Protein AF-A0A920KDI0-F1 (afdb_monomer)

Solvent-accessible surface area (backbone atoms only — not comparable to full-atom values): 14280 Å² total; per-residue (Å²): 138,91,76,88,72,59,89,68,68,68,68,85,68,88,86,66,86,66,86,66,41,79,62,18,67,36,63,34,88,75,40,84,41,31,37,40,36,19,13,56,48,32,37,40,37,38,17,78,54,70,68,76,52,74,50,78,45,80,82,58,87,93,54,66,85,61,28,22,26,52,28,46,44,56,33,94,82,40,79,35,30,33,37,40,23,31,38,38,54,94,78,75,39,36,44,45,37,34,31,38,15,76,59,63,66,76,51,71,44,78,37,35,67,70,54,50,72,72,31,30,34,31,24,66,40,72,45,95,83,45,84,30,32,34,38,36,17,14,54,67,24,44,30,36,16,60,62,60,31,67,49,61,44,74,61,70,87,80,60,65,84,34,32,20,58,36,61,46,76,43,75,91,67,37,26,44,36,35,37,36,73,91,68,58,65,49,72,46,77,50,52,64,58,55,75,73,52,57,100,74,70,80,56,98,68,83,86,69,82,75,79,87,77,80,78,86,74,85,63,82,69,45,45,97,71,75,86,45,80,94,68,92,89,84,87,86,77,82,75,97,119

Mean predicted aligned error: 9.28 Å

Foldseek 3Di:
DDDDDDPCNVPPPPPDDDFFDFQEKDDDPVAPQWIWTWTQQGKIWTTNHVPPDIDIDQDAPPDDGRWGFQYKDQDLPANQKIKTWTFDVVVVQQATFIWIGNGSPPYIDGLCAPPDRNWRWRDKDAQNPQRQWIWTFTQQAIWIGLGNSNDIDGDPPVDGGFGFNDWDAPNVQRWIWTQTDPPGIDIDTRPVQSNPDDPPPVDPDDDGDDPDDDDDDDDVPADPDDHHDDDDDDDDDDDPD

pLDDT: mean 88.35, std 14.28, range [41.0, 98.75]

Secondary structure (DSSP, 8-state):
------GGGGTTS---PPS--EEEEEE-TTSTT-EEEEETTS-EEEESSTTSS-EEE---TTPPTT-EEEEEEE-SS-TT-EEEEEE-GGGT----EEEEESSTTSS-EE--TTS-TT--EEEEEE-SS-TT-EEEEETTEEEEESSSSSS-EE--SS--S--EEEEEEETTTTEEEEEESSS-EEEE--GGGGGG--TT--SS--PPPPP-PPP----SSSSSSS---SSS---------

Structure (mmCIF, N/CA/C/O backbone):
data_AF-A0A920KDI0-F1
#
_entry.id   AF-A0A920KDI0-F1
#
loop_
_atom_site.group_PDB
_atom_site.id
_atom_site.type_symbol
_atom_site.label_atom_id
_atom_site.label_alt_id
_atom_site.label_comp_id
_atom_site.label_asym_id
_atom_site.label_entity_id
_atom_site.label_seq_id
_atom_site.pdbx_PDB_ins_code
_atom_site.Cartn_x
_atom_site.Cartn_y
_atom_site.Cartn_z
_atom_site.occupancy
_atom_site.B_iso_or_equiv
_atom_site.auth_seq_id
_atom_site.auth_comp_id
_atom_site.auth_asym_id
_atom_site.auth_atom_id
_atom_site.pdbx_PDB_model_num
ATOM 1 N N . MET A 1 1 ? 48.978 -17.303 -11.656 1.00 41.00 1 MET A N 1
ATOM 2 C CA . MET A 1 1 ? 49.007 -15.920 -11.128 1.00 41.00 1 MET A CA 1
ATOM 3 C C . MET A 1 1 ? 49.029 -14.961 -12.309 1.00 41.00 1 MET A C 1
ATOM 5 O O . MET A 1 1 ? 49.792 -15.222 -13.227 1.00 41.00 1 MET A O 1
ATOM 9 N N . GLY A 1 2 ? 48.170 -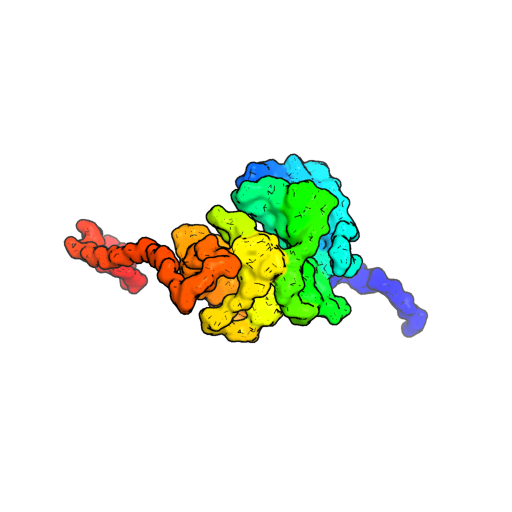13.933 -12.331 1.00 69.56 2 GLY A N 1
ATOM 10 C CA . GLY A 1 2 ? 48.190 -12.894 -13.378 1.00 69.56 2 GLY A CA 1
ATOM 11 C C . GLY A 1 2 ? 47.043 -12.886 -14.402 1.00 69.56 2 GLY A C 1
ATOM 12 O O . GLY A 1 2 ? 47.186 -12.256 -15.441 1.00 69.56 2 GLY A O 1
ATOM 13 N N . ARG A 1 3 ? 45.906 -13.548 -14.149 1.00 59.59 3 ARG A N 1
ATOM 14 C CA . ARG A 1 3 ? 44.682 -13.330 -14.946 1.00 59.59 3 ARG A CA 1
ATOM 15 C C . ARG A 1 3 ? 43.678 -12.529 -14.125 1.00 59.59 3 ARG A C 1
ATOM 17 O O . ARG A 1 3 ? 43.268 -12.997 -13.065 1.00 59.59 3 ARG A O 1
ATOM 24 N N . ILE A 1 4 ? 43.294 -11.354 -14.623 1.00 67.25 4 ILE A N 1
ATOM 25 C CA . ILE A 1 4 ? 42.088 -10.655 -14.171 1.00 67.25 4 ILE A CA 1
ATOM 26 C C . ILE A 1 4 ? 40.921 -11.437 -14.763 1.00 67.25 4 ILE A C 1
ATOM 28 O O . ILE A 1 4 ? 40.793 -11.554 -15.980 1.00 67.25 4 ILE A O 1
ATOM 32 N N . GLN A 1 5 ? 40.147 -12.066 -13.892 1.00 63.59 5 GLN A N 1
ATOM 33 C CA . GLN A 1 5 ? 38.964 -12.814 -14.284 1.00 63.59 5 GLN A CA 1
ATOM 34 C C . GLN A 1 5 ? 37.849 -11.819 -14.634 1.00 63.59 5 GLN A C 1
ATOM 36 O O . GLN A 1 5 ? 37.690 -10.821 -13.930 1.00 63.59 5 GLN A O 1
ATOM 41 N N . SER A 1 6 ? 37.105 -12.053 -15.720 1.00 65.56 6 SER A N 1
ATOM 42 C CA . SER A 1 6 ? 35.919 -11.242 -16.029 1.00 65.56 6 SER A CA 1
ATOM 43 C C . SER A 1 6 ? 34.861 -11.431 -14.938 1.00 65.56 6 SER A C 1
ATOM 45 O O . SER A 1 6 ? 34.887 -12.432 -14.218 1.00 65.56 6 SER A O 1
ATOM 47 N N . ALA A 1 7 ? 33.914 -10.495 -14.811 1.00 61.19 7 ALA A N 1
ATOM 48 C CA . ALA A 1 7 ? 32.803 -10.627 -13.860 1.00 61.19 7 ALA A CA 1
ATOM 49 C C . ALA A 1 7 ? 32.044 -11.964 -14.031 1.00 61.19 7 ALA A C 1
ATOM 51 O O . ALA A 1 7 ? 31.564 -12.544 -13.061 1.00 61.19 7 ALA A O 1
ATOM 52 N N . ASP A 1 8 ? 32.042 -12.509 -15.249 1.00 58.19 8 ASP A N 1
ATOM 53 C CA . ASP A 1 8 ? 31.400 -13.778 -15.599 1.00 58.19 8 ASP A CA 1
ATOM 54 C C . ASP A 1 8 ? 32.183 -15.026 -15.163 1.00 58.19 8 ASP A C 1
ATOM 56 O O . ASP A 1 8 ? 31.667 -16.140 -15.225 1.00 58.19 8 ASP A O 1
ATOM 60 N N . ALA A 1 9 ? 33.431 -14.895 -14.710 1.00 61.53 9 ALA A N 1
ATOM 61 C CA . ALA A 1 9 ? 34.263 -16.043 -14.340 1.00 61.53 9 ALA A CA 1
ATOM 62 C C . ALA A 1 9 ? 33.759 -16.801 -13.096 1.00 61.53 9 ALA A C 1
ATOM 64 O O . ALA A 1 9 ? 34.203 -17.917 -12.826 1.00 61.53 9 ALA A O 1
ATOM 65 N N . VAL A 1 10 ? 32.807 -16.223 -12.357 1.00 57.09 10 VAL A N 1
ATOM 66 C CA . VAL A 1 10 ? 32.087 -16.877 -11.251 1.00 57.09 10 VAL A CA 1
ATOM 67 C C . VAL A 1 10 ? 31.063 -17.914 -11.770 1.00 57.09 10 VAL A C 1
ATOM 69 O O . VAL A 1 10 ? 30.515 -18.704 -11.000 1.00 57.09 10 VAL A O 1
ATOM 72 N N . MET A 1 11 ? 30.829 -18.007 -13.084 1.00 57.78 11 MET A N 1
ATOM 73 C CA . MET A 1 11 ? 29.805 -18.875 -13.678 1.00 57.78 11 MET A CA 1
ATOM 74 C C . MET A 1 11 ? 30.221 -20.346 -13.841 1.00 57.78 11 MET A C 1
ATOM 76 O O . MET A 1 11 ? 30.301 -20.864 -14.954 1.00 57.78 11 MET A O 1
ATOM 80 N N . LYS A 1 12 ? 30.410 -21.064 -12.729 1.00 47.19 12 LYS A N 1
ATOM 81 C CA . LYS A 1 12 ? 30.352 -22.542 -12.742 1.00 47.19 12 LYS A CA 1
ATOM 82 C C . LYS A 1 12 ? 29.200 -23.124 -11.915 1.00 47.19 12 LYS A C 1
ATOM 84 O O . LYS A 1 12 ? 28.785 -24.235 -12.201 1.00 47.19 12 LYS A O 1
ATOM 89 N N . ASN A 1 13 ? 28.620 -22.347 -10.994 1.00 50.16 13 ASN A N 1
ATOM 90 C CA . ASN A 1 13 ? 27.405 -22.678 -10.236 1.00 50.16 13 ASN A CA 1
ATOM 91 C C . ASN A 1 13 ? 26.574 -21.392 -10.047 1.00 50.16 13 ASN A C 1
ATOM 93 O O . ASN A 1 13 ? 26.738 -20.711 -9.039 1.00 50.16 13 ASN A O 1
ATOM 97 N N . LYS A 1 14 ? 25.755 -20.997 -11.035 1.00 47.59 14 LYS A N 1
ATOM 98 C CA . LYS A 1 14 ? 24.962 -19.748 -11.009 1.00 47.59 14 LYS A CA 1
ATOM 99 C C . LYS A 1 14 ? 24.068 -19.661 -9.754 1.00 47.59 14 LYS A C 1
ATOM 101 O O . LYS A 1 14 ? 22.956 -20.169 -9.751 1.00 47.59 14 LYS A O 1
ATOM 106 N N . SER A 1 15 ? 24.552 -18.964 -8.729 1.00 50.56 15 SER A N 1
ATOM 107 C CA . SER A 1 15 ? 23.782 -18.403 -7.611 1.00 50.56 15 SER A CA 1
ATOM 108 C C . SER A 1 15 ? 23.902 -16.877 -7.646 1.00 50.56 15 SER A C 1
ATOM 110 O O . SER A 1 15 ? 24.293 -16.238 -6.673 1.00 50.56 15 SER A O 1
ATOM 112 N N . THR A 1 16 ? 23.635 -16.288 -8.806 1.00 52.78 16 THR A N 1
ATOM 113 C CA . THR A 1 16 ? 23.490 -14.840 -8.969 1.00 52.78 16 THR A CA 1
ATOM 114 C C . THR A 1 16 ? 22.247 -14.633 -9.803 1.00 52.78 16 THR A C 1
ATOM 116 O O . THR A 1 16 ? 22.257 -14.886 -11.010 1.00 52.78 16 THR A O 1
ATOM 119 N N . THR A 1 17 ? 21.160 -14.268 -9.137 1.00 54.19 17 THR A N 1
ATOM 120 C CA . THR A 1 17 ? 19.930 -13.857 -9.795 1.00 54.19 17 THR A CA 1
ATOM 121 C C . THR A 1 17 ? 20.264 -12.680 -10.709 1.00 54.19 17 THR A C 1
ATOM 123 O O . THR A 1 17 ? 20.905 -11.724 -10.274 1.00 54.19 17 THR A O 1
ATOM 126 N N . MET A 1 18 ? 19.946 -12.791 -11.999 1.00 61.28 18 MET A N 1
ATOM 127 C CA . MET A 1 18 ? 20.121 -11.668 -12.926 1.00 61.28 18 MET A CA 1
ATOM 128 C C . MET A 1 18 ? 19.082 -10.598 -12.569 1.00 61.28 18 MET A C 1
ATOM 130 O O . MET A 1 18 ? 18.019 -10.962 -12.075 1.00 61.28 18 MET A O 1
ATOM 134 N N . TYR A 1 19 ? 19.380 -9.314 -12.780 1.00 63.31 19 TYR A N 1
ATOM 135 C CA . TYR A 1 19 ? 18.384 -8.242 -12.631 1.00 63.31 19 TYR A CA 1
ATOM 136 C C . TYR A 1 19 ? 17.133 -8.525 -13.478 1.00 63.31 19 TYR A C 1
ATOM 138 O O . TYR A 1 19 ? 17.235 -9.180 -14.522 1.00 63.31 19 TYR A O 1
ATOM 146 N N . GLY A 1 20 ? 15.980 -8.034 -13.020 1.00 77.88 20 GLY A N 1
ATOM 147 C CA . GLY A 1 20 ? 14.682 -8.236 -13.665 1.00 77.88 20 GLY A CA 1
ATOM 148 C C . GLY A 1 20 ? 13.870 -9.369 -13.038 1.00 77.88 20 GLY A C 1
ATOM 149 O O . GLY A 1 20 ? 13.064 -10.004 -13.719 1.00 77.88 20 GLY A O 1
ATOM 150 N N . ASN A 1 21 ? 14.093 -9.669 -11.755 1.00 91.12 21 ASN A N 1
ATOM 151 C CA . ASN A 1 21 ? 13.290 -10.669 -11.054 1.00 91.12 21 ASN A CA 1
ATOM 152 C C . ASN A 1 21 ? 11.952 -10.081 -10.660 1.00 91.12 21 ASN A C 1
ATOM 154 O O . ASN A 1 21 ? 11.901 -8.991 -10.097 1.00 91.12 21 ASN A O 1
ATOM 158 N N . ILE A 1 22 ? 10.890 -10.848 -10.885 1.00 95.12 22 ILE A N 1
ATOM 159 C CA . ILE A 1 22 ? 9.562 -10.533 -10.371 1.00 95.12 22 ILE A CA 1
ATOM 160 C C . ILE A 1 22 ? 9.593 -10.694 -8.853 1.00 95.12 22 ILE A C 1
ATOM 162 O O . ILE A 1 22 ? 9.882 -11.777 -8.343 1.00 95.12 22 ILE A O 1
ATOM 166 N N . VAL A 1 23 ? 9.325 -9.601 -8.147 1.00 95.50 23 VAL A N 1
ATOM 167 C CA . VAL A 1 23 ? 9.374 -9.525 -6.679 1.00 95.50 23 VAL A CA 1
ATOM 168 C C . VAL A 1 23 ? 8.080 -9.012 -6.060 1.00 95.50 23 VAL A C 1
ATOM 170 O O . VAL A 1 23 ? 7.856 -9.236 -4.876 1.00 95.50 23 VAL A O 1
ATOM 173 N N . ALA A 1 24 ? 7.227 -8.377 -6.860 1.00 97.06 24 ALA A N 1
ATOM 174 C CA . ALA A 1 24 ? 5.860 -8.029 -6.510 1.00 97.06 24 ALA A CA 1
ATOM 175 C C . ALA A 1 24 ? 4.939 -8.480 -7.646 1.00 97.06 24 ALA A C 1
ATOM 177 O O . ALA A 1 24 ? 5.286 -8.341 -8.823 1.00 97.06 24 ALA A O 1
ATOM 178 N N . LEU A 1 25 ? 3.782 -9.030 -7.302 1.00 97.56 25 LEU A N 1
ATOM 179 C CA . LEU A 1 25 ? 2.760 -9.441 -8.254 1.00 97.56 25 LEU A CA 1
ATOM 180 C C . LEU A 1 25 ? 1.402 -9.275 -7.591 1.00 97.56 25 LEU A C 1
ATOM 182 O O . LEU A 1 25 ? 1.239 -9.707 -6.454 1.00 97.56 25 LEU A O 1
ATOM 186 N N . ASP A 1 26 ? 0.454 -8.703 -8.323 1.00 98.25 26 ASP A N 1
ATOM 187 C CA . ASP A 1 26 ? -0.945 -8.682 -7.916 1.00 98.25 26 ASP A CA 1
ATOM 188 C C . ASP A 1 26 ? -1.875 -8.787 -9.132 1.00 98.25 26 ASP A C 1
ATOM 190 O O . ASP A 1 26 ? -1.547 -8.316 -10.228 1.00 98.25 26 ASP A O 1
ATOM 194 N N . GLU A 1 27 ? -3.025 -9.424 -8.937 1.00 98.25 27 GLU A N 1
ATOM 195 C CA . GLU A 1 27 ? -4.094 -9.547 -9.929 1.00 98.25 27 GLU A CA 1
ATOM 196 C C . GLU A 1 27 ? -5.309 -8.751 -9.457 1.00 98.25 27 GLU A C 1
ATOM 198 O O . GLU A 1 27 ? -5.719 -8.840 -8.300 1.00 98.25 27 GLU A O 1
ATOM 203 N N . SER A 1 28 ? -5.927 -7.994 -10.365 1.00 98.19 28 SER A N 1
ATOM 204 C CA . SER A 1 28 ? -7.116 -7.231 -10.005 1.00 98.19 28 SER A CA 1
ATOM 205 C C . SER A 1 28 ? -8.290 -8.144 -9.668 1.00 98.19 28 SER A C 1
ATOM 207 O O . SER A 1 28 ? -8.842 -8.828 -10.525 1.00 98.19 28 SER A O 1
ATOM 209 N N . SER A 1 29 ? -8.786 -8.033 -8.437 1.00 97.00 29 SER A N 1
ATOM 210 C CA . SER A 1 29 ? -10.046 -8.673 -8.025 1.00 97.00 29 SER A CA 1
ATOM 211 C C . SER A 1 29 ? -11.292 -8.163 -8.771 1.00 97.00 29 SER A C 1
ATOM 213 O O . SER A 1 29 ? -12.359 -8.770 -8.676 1.00 97.00 29 SER A O 1
ATOM 215 N N . LEU A 1 30 ? -11.1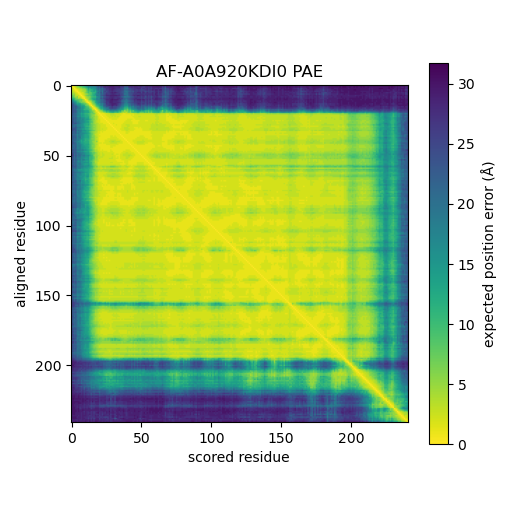73 -7.055 -9.512 1.00 98.31 30 LEU A N 1
ATOM 216 C CA . LEU A 1 30 ? -12.268 -6.419 -10.251 1.00 98.31 30 LEU A CA 1
ATOM 217 C C . LEU A 1 30 ? -12.265 -6.746 -11.748 1.00 98.31 30 LEU A C 1
ATOM 219 O O . LEU A 1 30 ? -13.276 -6.531 -12.420 1.00 98.31 30 LEU A O 1
ATOM 223 N N . GLN A 1 31 ? -11.146 -7.235 -12.284 1.00 98.31 31 GLN A N 1
ATOM 224 C CA . GLN A 1 31 ? -11.017 -7.607 -13.686 1.00 98.31 31 GLN A CA 1
ATOM 225 C C . GLN A 1 31 ? -10.092 -8.816 -13.809 1.00 98.31 31 GLN A C 1
ATOM 227 O O . GLN A 1 31 ? -8.886 -8.695 -13.620 1.00 98.31 31 GLN A O 1
ATOM 232 N N . GLU A 1 32 ? -10.675 -9.948 -14.198 1.00 97.94 32 GLU A N 1
ATOM 233 C CA . GLU A 1 32 ? -9.938 -11.156 -14.578 1.00 97.94 32 GLU A CA 1
ATOM 234 C C . GLU A 1 32 ? -8.874 -10.824 -15.636 1.00 97.94 32 GLU A C 1
ATOM 236 O O . GLU A 1 32 ? -9.076 -9.941 -16.480 1.00 97.94 32 GLU A O 1
ATOM 241 N N . ASP A 1 33 ? -7.734 -11.513 -15.573 1.00 97.81 33 ASP A N 1
ATOM 242 C CA . ASP A 1 33 ? -6.609 -11.390 -16.507 1.00 97.81 33 ASP A CA 1
ATOM 243 C C . ASP A 1 33 ? -5.821 -10.065 -16.431 1.00 97.81 33 ASP A C 1
ATOM 245 O O . ASP A 1 33 ? -4.848 -9.887 -17.178 1.00 97.81 33 ASP A O 1
ATOM 249 N N . LEU A 1 34 ? -6.197 -9.138 -15.538 1.00 98.56 34 LEU A N 1
ATOM 250 C CA . LEU A 1 34 ? -5.469 -7.892 -15.289 1.00 98.56 34 LEU A CA 1
ATOM 251 C C . LEU A 1 34 ? -4.375 -8.106 -14.234 1.00 98.56 34 LEU A C 1
ATOM 253 O O . LEU A 1 34 ? -4.641 -8.103 -13.033 1.00 98.56 34 LEU A O 1
ATOM 257 N N . LEU A 1 35 ? -3.132 -8.227 -14.699 1.00 98.56 35 LEU A N 1
ATOM 258 C CA . LEU A 1 35 ? -1.958 -8.516 -13.878 1.00 98.56 35 LEU A CA 1
ATOM 259 C C . LEU A 1 35 ? -1.023 -7.312 -13.780 1.00 98.56 35 LEU A C 1
ATOM 261 O O . LEU A 1 35 ? -0.700 -6.674 -14.787 1.00 98.56 35 LEU A O 1
ATOM 265 N N . PHE A 1 36 ? -0.506 -7.076 -12.578 1.00 98.56 36 PHE A N 1
ATOM 266 C CA . PHE A 1 36 ? 0.557 -6.120 -12.298 1.00 98.56 36 PHE A CA 1
ATOM 267 C C . PHE A 1 36 ? 1.768 -6.847 -11.726 1.00 98.56 36 PHE A C 1
ATOM 269 O O . PHE A 1 36 ? 1.650 -7.669 -10.823 1.00 98.56 36 PHE A O 1
ATOM 276 N N . VAL A 1 37 ? 2.947 -6.535 -12.253 1.00 98.25 37 VAL A N 1
ATOM 277 C CA . VAL A 1 37 ? 4.215 -7.159 -11.873 1.00 98.25 37 VAL A CA 1
ATOM 278 C C . VAL A 1 37 ? 5.258 -6.082 -11.625 1.00 98.25 37 VAL A C 1
ATOM 280 O O . VAL A 1 37 ? 5.413 -5.165 -12.427 1.00 98.25 37 VAL A O 1
ATOM 283 N N . GLY A 1 38 ? 5.987 -6.203 -10.523 1.00 97.88 38 GLY A N 1
ATOM 284 C CA . GLY A 1 38 ? 7.057 -5.306 -10.115 1.00 97.88 38 GLY A CA 1
ATOM 285 C C . GLY A 1 38 ? 8.368 -6.063 -10.001 1.00 97.88 38 GLY A C 1
ATOM 286 O O . GLY A 1 38 ? 8.395 -7.191 -9.496 1.00 97.88 38 GLY A O 1
ATOM 287 N N . THR A 1 39 ? 9.449 -5.451 -10.472 1.00 96.88 39 THR A N 1
ATOM 288 C CA . THR A 1 39 ? 10.762 -6.094 -10.524 1.00 96.88 39 THR A CA 1
ATOM 289 C C . THR A 1 39 ? 11.797 -5.447 -9.606 1.00 96.88 39 THR A C 1
ATOM 291 O O . THR A 1 39 ? 11.665 -4.304 -9.152 1.00 96.88 39 THR A O 1
ATOM 294 N N . ASP A 1 40 ? 12.858 -6.198 -9.309 1.00 94.69 40 ASP A N 1
ATOM 295 C CA . ASP A 1 40 ? 13.958 -5.750 -8.449 1.00 94.69 40 ASP A CA 1
ATOM 296 C C . ASP A 1 40 ? 14.839 -4.648 -9.064 1.00 94.69 40 ASP A C 1
ATOM 298 O O . ASP A 1 40 ? 15.563 -3.974 -8.331 1.00 94.69 40 ASP A O 1
ATOM 302 N N . ASP A 1 41 ? 14.738 -4.430 -10.376 1.00 93.81 41 ASP A N 1
ATOM 303 C CA . ASP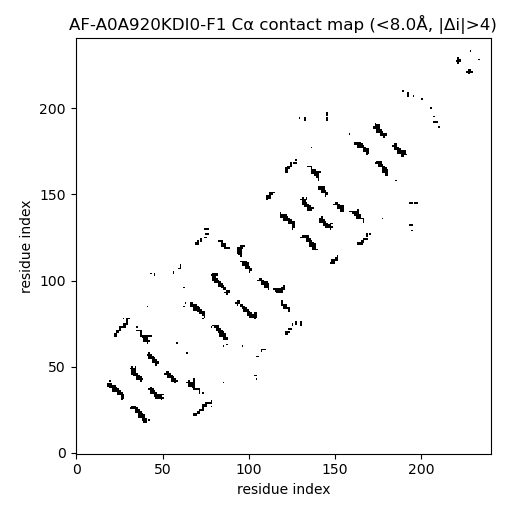 A 1 41 ? 15.351 -3.336 -11.139 1.00 93.81 41 ASP A CA 1
ATOM 304 C C . ASP A 1 41 ? 14.402 -2.142 -11.369 1.00 93.81 41 ASP A C 1
ATOM 306 O O . ASP A 1 41 ? 14.713 -1.222 -12.125 1.00 93.81 41 ASP A O 1
ATOM 310 N N . GLY A 1 42 ? 13.266 -2.103 -10.666 1.00 95.44 42 GLY A N 1
ATOM 311 C CA . GLY A 1 42 ? 12.407 -0.922 -10.592 1.00 95.44 42 GLY A CA 1
ATOM 312 C C . GLY A 1 42 ? 11.472 -0.719 -11.775 1.00 95.44 42 GLY A C 1
ATOM 313 O O . GLY A 1 42 ? 11.053 0.414 -12.021 1.00 95.44 42 GLY A O 1
ATOM 314 N N . LEU A 1 43 ? 11.141 -1.788 -12.499 1.00 97.06 43 LEU A N 1
ATOM 315 C CA . LEU A 1 43 ? 10.167 -1.766 -13.586 1.00 97.06 43 LEU A CA 1
ATOM 316 C C . LEU A 1 43 ? 8.797 -2.227 -13.077 1.00 97.06 43 LEU A C 1
ATOM 318 O O . LEU A 1 43 ? 8.695 -3.086 -12.200 1.00 97.06 43 LEU A O 1
ATOM 322 N N . ILE A 1 44 ? 7.737 -1.662 -13.657 1.00 98.38 44 ILE A N 1
ATOM 323 C CA . ILE A 1 44 ? 6.372 -2.177 -13.505 1.00 98.38 44 ILE A CA 1
ATOM 324 C C . ILE A 1 44 ? 5.885 -2.671 -14.863 1.00 98.38 44 ILE A C 1
ATOM 326 O O . ILE A 1 44 ? 5.948 -1.948 -15.859 1.00 98.38 44 ILE A O 1
ATOM 330 N N . HIS A 1 45 ? 5.376 -3.895 -14.896 1.00 98.12 45 HIS A N 1
ATOM 331 C CA . HIS A 1 45 ? 4.788 -4.533 -16.062 1.00 98.12 45 HIS A CA 1
ATOM 332 C C . HIS A 1 45 ? 3.291 -4.749 -15.837 1.00 98.12 45 HIS A C 1
ATOM 334 O O . HIS A 1 45 ? 2.878 -5.164 -14.757 1.00 98.12 45 HIS A O 1
ATOM 340 N N . VAL A 1 46 ? 2.485 -4.477 -16.862 1.00 98.44 46 VAL A N 1
ATOM 341 C CA . VAL A 1 46 ? 1.024 -4.628 -16.822 1.00 98.44 46 VAL A CA 1
ATOM 342 C C . VAL A 1 46 ? 0.574 -5.503 -17.979 1.00 98.44 46 VAL A C 1
ATOM 344 O O . VAL A 1 46 ? 0.929 -5.226 -19.127 1.00 98.44 46 VAL A O 1
ATOM 347 N N . SER A 1 47 ? -0.219 -6.526 -17.682 1.00 98.44 47 SER A N 1
ATOM 348 C CA . SER A 1 47 ? -0.898 -7.361 -18.673 1.00 98.44 47 SER A CA 1
ATOM 349 C C . SER A 1 47 ? -2.403 -7.250 -18.479 1.00 98.44 47 SER A C 1
ATOM 351 O O . SER A 1 47 ? -2.872 -7.218 -17.350 1.00 98.44 47 SER A O 1
ATOM 353 N N . GLU A 1 48 ? -3.159 -7.179 -19.574 1.00 98.06 48 GLU A N 1
ATOM 354 C CA . GLU A 1 48 ? -4.633 -7.195 -19.549 1.00 98.06 48 GLU A CA 1
ATOM 355 C C . GLU A 1 48 ? -5.190 -8.485 -20.188 1.00 98.06 48 GLU A C 1
ATOM 357 O O . GLU A 1 48 ? -6.336 -8.506 -20.631 1.00 98.06 48 GLU A O 1
ATOM 362 N N . ASN A 1 49 ? -4.356 -9.524 -20.323 1.00 97.62 49 ASN A N 1
ATOM 363 C CA . ASN A 1 49 ? -4.690 -10.802 -20.959 1.00 97.62 49 ASN A CA 1
ATOM 364 C C . ASN A 1 49 ? -3.882 -11.986 -20.387 1.00 97.62 49 ASN A C 1
ATOM 366 O O . ASN A 1 49 ? -3.315 -12.783 -21.141 1.00 97.62 49 ASN A O 1
ATOM 370 N N . ALA A 1 50 ? -3.793 -12.078 -19.056 1.00 95.94 50 ALA A N 1
ATOM 371 C CA . ALA A 1 50 ? -3.186 -13.203 -18.334 1.00 95.94 50 ALA A CA 1
ATOM 372 C C . ALA A 1 50 ? -1.722 -13.487 -18.722 1.00 95.94 50 ALA A C 1
ATOM 374 O O . ALA A 1 50 ? -1.252 -14.626 -18.708 1.00 95.94 50 ALA A O 1
ATOM 375 N N . GLY A 1 51 ? -0.983 -12.440 -19.088 1.00 96.19 51 GLY A N 1
ATOM 376 C CA . GLY A 1 51 ? 0.424 -12.521 -19.462 1.00 96.19 51 GLY A CA 1
ATOM 377 C C . GLY A 1 51 ? 0.696 -12.810 -20.938 1.00 96.19 51 GLY A C 1
ATOM 378 O O . GLY A 1 51 ? 1.850 -13.078 -21.280 1.00 96.19 51 GLY A O 1
ATOM 379 N N . GLY A 1 52 ? -0.319 -12.737 -21.807 1.00 97.56 52 GLY A N 1
ATOM 380 C CA . GLY A 1 52 ? -0.154 -12.846 -23.260 1.00 97.56 52 GLY A CA 1
ATOM 381 C C . GLY A 1 52 ? 0.683 -11.708 -23.858 1.00 97.56 52 GLY A C 1
ATOM 382 O O . GLY A 1 52 ? 1.602 -11.959 -24.640 1.00 97.56 52 GLY A O 1
ATOM 383 N N . ASP A 1 53 ? 0.411 -10.466 -23.452 1.00 97.44 53 ASP A N 1
ATOM 384 C CA . ASP A 1 53 ? 1.248 -9.295 -23.719 1.00 97.44 53 ASP A CA 1
ATOM 385 C C . ASP A 1 53 ? 1.436 -8.419 -22.476 1.00 97.44 53 ASP A C 1
ATOM 387 O O . ASP A 1 53 ? 0.651 -8.463 -21.526 1.00 97.44 53 ASP A O 1
ATOM 391 N N . TRP A 1 54 ? 2.527 -7.647 -22.486 1.00 97.62 54 TRP A N 1
ATOM 392 C CA . TRP A 1 54 ? 2.959 -6.827 -21.359 1.00 97.62 54 TRP A CA 1
ATOM 393 C C . TRP A 1 54 ? 3.330 -5.418 -21.812 1.00 97.62 54 TRP A C 1
ATOM 395 O O . TRP A 1 54 ? 4.151 -5.225 -22.713 1.00 97.62 54 TRP A O 1
ATOM 405 N N . LYS A 1 55 ? 2.781 -4.420 -21.121 1.00 98.00 55 LYS A N 1
ATOM 406 C CA . LYS A 1 55 ? 3.223 -3.023 -21.184 1.00 98.00 55 LYS A CA 1
ATOM 407 C C . LYS A 1 55 ? 4.213 -2.778 -20.054 1.00 98.00 55 LYS A C 1
ATOM 409 O O . LYS A 1 55 ? 3.932 -3.123 -18.913 1.00 98.00 55 LYS A O 1
ATOM 414 N N . MET A 1 56 ? 5.359 -2.184 -20.369 1.00 97.06 56 MET A N 1
ATOM 415 C CA . MET A 1 56 ? 6.425 -1.892 -19.407 1.00 97.06 56 MET A CA 1
ATOM 416 C C . MET A 1 56 ? 6.476 -0.395 -19.095 1.00 97.06 56 MET A C 1
ATOM 418 O O . MET A 1 56 ? 6.439 0.433 -20.008 1.00 97.06 56 MET A O 1
ATOM 422 N N . TYR A 1 57 ? 6.641 -0.067 -17.816 1.00 96.88 57 TYR A N 1
ATOM 423 C CA . TYR A 1 57 ? 6.842 1.282 -17.301 1.00 96.88 57 TYR A CA 1
ATOM 424 C C . TYR A 1 57 ? 8.157 1.348 -16.516 1.00 96.88 57 TYR A C 1
ATOM 426 O O . TYR A 1 57 ? 8.354 0.605 -15.558 1.00 96.88 57 TYR A O 1
ATOM 434 N N . ASP A 1 58 ? 9.053 2.248 -16.929 1.00 94.38 58 ASP A N 1
ATOM 435 C CA . ASP A 1 58 ? 10.436 2.365 -16.437 1.00 94.38 58 ASP A CA 1
ATOM 436 C C . ASP A 1 58 ? 10.753 3.737 -15.810 1.00 94.38 58 ASP A C 1
ATOM 438 O O . ASP A 1 58 ? 11.895 4.024 -15.442 1.00 94.38 58 ASP A O 1
ATOM 442 N N . LYS A 1 59 ? 9.759 4.631 -15.730 1.00 91.25 59 LYS A N 1
ATOM 443 C CA . LYS A 1 59 ? 9.938 6.023 -15.296 1.00 91.25 59 LYS A CA 1
ATOM 444 C C . LYS A 1 59 ? 8.860 6.447 -14.318 1.00 91.25 59 LYS A C 1
ATOM 446 O O . LYS A 1 59 ? 7.696 6.608 -14.677 1.00 91.25 59 LYS A O 1
ATOM 451 N N . PHE A 1 60 ? 9.300 6.763 -13.106 1.00 96.56 60 PHE A N 1
ATOM 452 C CA . PHE A 1 60 ? 8.452 7.234 -12.019 1.00 96.56 60 PHE A CA 1
ATOM 453 C C . PHE A 1 60 ? 9.009 8.551 -11.484 1.00 96.56 60 PHE A C 1
ATOM 455 O O . PHE A 1 60 ? 10.200 8.687 -11.197 1.00 96.56 60 PHE A O 1
ATOM 462 N N . LYS A 1 61 ? 8.157 9.573 -11.385 1.00 94.00 61 LYS A N 1
ATOM 463 C CA . LYS A 1 61 ? 8.594 10.919 -11.003 1.00 94.00 61 LYS A CA 1
ATOM 464 C C . LYS A 1 61 ? 9.194 10.907 -9.592 1.00 94.00 61 LYS A C 1
ATOM 466 O O . LYS A 1 61 ? 8.535 10.488 -8.649 1.00 94.00 61 LYS A O 1
ATOM 471 N N . ASN A 1 62 ? 10.407 11.447 -9.452 1.00 93.44 62 ASN A N 1
ATOM 472 C CA . ASN A 1 62 ? 11.163 11.558 -8.195 1.00 93.44 62 ASN A CA 1
ATOM 473 C C . ASN A 1 62 ? 11.573 10.227 -7.534 1.00 93.44 62 ASN A C 1
ATOM 475 O O . ASN A 1 62 ? 12.136 10.267 -6.440 1.00 93.44 62 ASN A O 1
ATOM 479 N N . VAL A 1 63 ? 11.344 9.083 -8.182 1.00 97.19 63 VAL A N 1
ATOM 480 C CA . VAL A 1 63 ? 11.875 7.787 -7.744 1.00 97.19 63 VAL A CA 1
ATOM 481 C C . VAL A 1 63 ? 13.214 7.569 -8.455 1.00 97.19 63 VAL A C 1
ATOM 483 O O . VAL A 1 63 ? 13.277 7.720 -9.679 1.00 97.19 63 VAL A O 1
ATOM 486 N N . PRO A 1 64 ? 14.307 7.280 -7.730 1.00 96.19 64 PRO A N 1
ATOM 487 C CA . PRO A 1 64 ? 15.589 6.970 -8.349 1.00 96.19 64 PRO A CA 1
ATOM 488 C C . PRO A 1 64 ? 15.487 5.768 -9.293 1.00 96.19 64 PRO A C 1
ATOM 490 O O . PRO A 1 64 ? 14.687 4.856 -9.080 1.00 96.19 64 PRO A O 1
ATOM 493 N N . LYS A 1 65 ? 16.316 5.755 -10.337 1.00 93.50 65 LYS A N 1
ATOM 494 C CA . LYS A 1 65 ? 16.411 4.606 -11.242 1.00 93.50 65 LYS A CA 1
ATOM 495 C C . LYS A 1 65 ? 16.845 3.354 -10.466 1.00 93.50 65 LYS A C 1
ATOM 497 O O . LYS A 1 65 ? 17.578 3.479 -9.487 1.00 93.50 65 LYS A O 1
ATOM 502 N N . ASP A 1 66 ? 16.408 2.183 -10.923 1.00 92.12 66 ASP A N 1
ATOM 503 C CA . ASP A 1 66 ? 16.781 0.879 -10.365 1.00 92.12 66 ASP A CA 1
ATOM 504 C C . ASP A 1 66 ? 16.345 0.720 -8.888 1.00 92.12 66 ASP A C 1
ATOM 506 O O . ASP A 1 66 ? 16.965 0.001 -8.102 1.00 92.12 66 ASP A O 1
ATOM 510 N N . THR A 1 67 ? 15.277 1.429 -8.488 1.00 96.19 67 THR A N 1
ATOM 511 C CA . THR A 1 67 ? 14.686 1.314 -7.148 1.00 96.19 67 THR A CA 1
ATOM 512 C C . THR A 1 67 ? 13.748 0.114 -7.088 1.00 96.19 67 THR A C 1
ATOM 514 O O . THR A 1 67 ? 12.778 0.061 -7.831 1.00 96.19 67 THR A O 1
ATOM 517 N N . TYR A 1 68 ? 13.984 -0.792 -6.143 1.00 96.50 68 TYR A N 1
ATOM 518 C CA . TYR A 1 68 ? 13.216 -2.024 -5.947 1.00 96.50 68 TYR A CA 1
ATOM 519 C C . TYR A 1 68 ? 11.705 -1.771 -5.787 1.00 96.50 68 TYR A C 1
ATOM 521 O O . TYR A 1 68 ? 11.311 -1.004 -4.903 1.00 96.50 68 TYR A O 1
ATOM 529 N N . VAL A 1 69 ? 10.859 -2.441 -6.581 1.00 98.00 69 VAL A N 1
ATOM 530 C CA . VAL A 1 69 ? 9.398 -2.442 -6.374 1.00 98.00 69 VAL A CA 1
ATOM 531 C C . VAL A 1 69 ? 9.070 -3.407 -5.235 1.00 98.00 69 VAL A C 1
ATOM 533 O O . VAL A 1 69 ? 9.144 -4.619 -5.404 1.00 98.00 69 VAL A O 1
ATOM 536 N N . ASN A 1 70 ? 8.766 -2.882 -4.049 1.00 97.56 70 ASN A N 1
ATOM 537 C CA . ASN A 1 70 ? 8.567 -3.699 -2.850 1.00 97.56 70 ASN A CA 1
ATOM 538 C C . ASN A 1 70 ? 7.153 -4.279 -2.746 1.00 97.56 70 ASN A C 1
ATOM 540 O O . ASN A 1 70 ? 7.017 -5.401 -2.277 1.00 97.56 70 ASN A O 1
ATOM 544 N N . ALA A 1 71 ? 6.141 -3.532 -3.191 1.00 98.06 71 ALA A N 1
ATOM 545 C CA . ALA A 1 71 ? 4.750 -3.976 -3.214 1.00 98.06 71 ALA A CA 1
ATOM 546 C C . ALA A 1 71 ? 3.998 -3.336 -4.387 1.00 98.06 71 ALA A C 1
ATOM 548 O O . ALA A 1 71 ? 4.268 -2.186 -4.757 1.00 98.06 71 ALA A O 1
ATOM 549 N N . LEU A 1 72 ? 3.050 -4.086 -4.946 1.00 98.00 72 LEU A N 1
ATOM 550 C CA . LEU A 1 72 ? 2.038 -3.623 -5.890 1.00 98.00 72 LEU A CA 1
ATOM 551 C C . LEU A 1 72 ? 0.695 -4.138 -5.401 1.00 98.00 72 LEU A C 1
ATOM 553 O O . LEU A 1 72 ? 0.580 -5.330 -5.148 1.00 98.00 72 LEU A O 1
ATOM 557 N N . VAL A 1 73 ? -0.282 -3.247 -5.271 1.00 98.38 73 VAL A N 1
ATOM 558 C CA . VAL A 1 73 ? -1.614 -3.595 -4.766 1.00 98.38 73 VAL A CA 1
ATOM 559 C C . VAL A 1 73 ? -2.657 -2.929 -5.645 1.00 98.38 73 VAL A C 1
ATOM 561 O O . VAL A 1 73 ? -2.708 -1.702 -5.760 1.00 98.38 73 VAL A O 1
ATOM 564 N N . THR A 1 74 ? -3.458 -3.743 -6.315 1.00 98.56 74 THR A N 1
ATOM 565 C CA . THR A 1 74 ? -4.613 -3.323 -7.099 1.00 98.56 74 THR A CA 1
ATOM 566 C C . THR A 1 74 ? -5.761 -2.956 -6.168 1.00 98.56 74 THR A C 1
ATOM 568 O O . THR A 1 74 ? -5.958 -3.568 -5.119 1.00 98.56 74 THR A O 1
ATOM 571 N N . SER A 1 75 ? -6.513 -1.919 -6.529 1.00 98.56 75 SER A N 1
ATOM 572 C CA . SER A 1 75 ? -7.636 -1.487 -5.702 1.00 98.56 75 SER A CA 1
ATOM 573 C C . SER A 1 75 ? -8.771 -2.510 -5.729 1.00 98.56 75 SER A C 1
ATOM 575 O O . SER A 1 75 ? -9.091 -3.099 -6.767 1.00 98.56 75 SER A O 1
ATOM 577 N N . LYS A 1 76 ? -9.423 -2.668 -4.578 1.00 97.50 76 LYS A N 1
ATOM 578 C CA . LYS A 1 76 ? -10.669 -3.425 -4.403 1.00 97.50 76 LYS A CA 1
ATOM 579 C C . LYS A 1 76 ? -11.901 -2.621 -4.826 1.00 97.50 76 LYS A C 1
ATOM 581 O O . LYS A 1 76 ? -12.989 -3.185 -4.917 1.00 97.50 76 LYS A O 1
ATOM 586 N N . HIS A 1 77 ? -11.747 -1.322 -5.097 1.00 98.50 77 HIS A N 1
ATOM 587 C CA . HIS A 1 77 ? -12.859 -0.398 -5.359 1.00 98.50 77 HIS A CA 1
ATOM 588 C C . HIS A 1 77 ? -12.886 0.166 -6.780 1.00 98.50 77 HIS A C 1
ATOM 590 O O . HIS A 1 77 ? -13.965 0.453 -7.297 1.00 98.50 77 HIS A O 1
ATOM 596 N N . ASP A 1 78 ? -11.729 0.327 -7.427 1.00 98.56 78 ASP A N 1
ATOM 597 C CA . ASP A 1 78 ? -11.634 0.834 -8.802 1.00 98.56 78 ASP A CA 1
ATOM 598 C C . ASP A 1 78 ? -10.553 0.095 -9.599 1.00 98.56 78 ASP A C 1
ATOM 600 O O . ASP A 1 78 ? -9.365 0.177 -9.303 1.00 98.56 78 ASP A O 1
ATOM 604 N N . VAL A 1 79 ? -10.961 -0.563 -10.687 1.00 98.56 79 VAL A N 1
ATOM 605 C CA . VAL A 1 79 ? -10.082 -1.331 -11.587 1.00 98.56 79 VAL A CA 1
ATOM 606 C C . VAL A 1 79 ? -8.930 -0.506 -12.184 1.00 98.56 79 VAL A C 1
ATOM 608 O O . VAL A 1 79 ? -7.936 -1.058 -12.653 1.00 98.56 79 VAL A O 1
ATOM 611 N N . ASN A 1 80 ? -9.049 0.824 -12.218 1.00 98.44 80 ASN A N 1
ATOM 612 C CA . ASN A 1 80 ? -8.004 1.706 -12.735 1.00 98.44 80 ASN A CA 1
ATOM 613 C C . ASN A 1 80 ? -6.959 2.084 -11.684 1.00 98.44 80 ASN A C 1
ATOM 615 O O . ASN A 1 80 ? -5.919 2.643 -12.054 1.00 98.44 80 ASN A O 1
ATOM 619 N N . VAL A 1 81 ? -7.238 1.828 -10.405 1.00 98.75 81 VAL A N 1
ATOM 620 C CA . VAL A 1 81 ? -6.393 2.237 -9.290 1.00 98.75 81 VAL A CA 1
ATOM 621 C C . VAL A 1 81 ? -5.440 1.113 -8.906 1.00 98.75 81 VAL A C 1
ATOM 623 O O . VAL A 1 81 ? -5.835 -0.026 -8.670 1.00 98.75 81 VAL A O 1
ATOM 626 N N . VAL A 1 82 ? -4.157 1.455 -8.838 1.00 98.69 82 VAL A N 1
ATOM 627 C CA . VAL A 1 82 ? -3.096 0.568 -8.359 1.00 98.69 82 VAL A CA 1
ATOM 628 C C . VAL A 1 82 ? -2.094 1.383 -7.555 1.00 98.69 82 VAL A C 1
ATOM 630 O O . VAL A 1 82 ? -1.741 2.511 -7.918 1.00 98.69 82 VAL A O 1
ATOM 633 N N . TYR A 1 83 ? -1.635 0.807 -6.456 1.00 98.75 83 TYR A N 1
ATOM 634 C CA . TYR A 1 83 ? -0.635 1.376 -5.574 1.00 98.75 83 TYR A CA 1
ATOM 635 C C . TYR A 1 83 ? 0.702 0.673 -5.777 1.00 98.75 83 TYR A C 1
ATOM 637 O O . TYR A 1 83 ? 0.750 -0.531 -6.013 1.00 98.75 83 TYR A O 1
ATOM 645 N N . ALA A 1 84 ? 1.790 1.430 -5.676 1.00 98.56 84 ALA A N 1
ATOM 646 C CA . ALA A 1 84 ? 3.147 0.911 -5.752 1.00 98.56 84 ALA A CA 1
ATOM 647 C C . ALA A 1 84 ? 3.994 1.463 -4.609 1.00 98.56 84 ALA A C 1
ATOM 649 O O . ALA A 1 84 ? 4.043 2.677 -4.378 1.00 98.56 84 ALA A O 1
ATOM 650 N N . VAL A 1 85 ? 4.715 0.567 -3.942 1.00 98.56 85 VAL A N 1
ATOM 651 C CA . VAL A 1 85 ? 5.735 0.911 -2.954 1.00 98.56 85 VAL A CA 1
ATOM 652 C C . VAL A 1 85 ? 7.103 0.644 -3.557 1.00 98.56 85 VAL A C 1
ATOM 654 O O . VAL A 1 85 ? 7.409 -0.472 -3.968 1.00 98.56 85 VAL A O 1
ATOM 657 N N . PHE A 1 86 ? 7.949 1.668 -3.569 1.00 98.38 86 PHE A N 1
ATOM 658 C CA . PHE A 1 86 ? 9.337 1.568 -4.001 1.00 98.38 86 PHE A CA 1
ATOM 659 C C . PHE A 1 86 ? 10.266 1.668 -2.793 1.00 98.38 86 PHE A C 1
ATOM 661 O O . PHE A 1 86 ? 10.047 2.458 -1.871 1.00 98.38 86 PHE A O 1
ATOM 668 N N . ASN A 1 87 ? 11.337 0.882 -2.801 1.00 97.00 87 ASN A N 1
ATOM 669 C CA . ASN A 1 87 ? 12.246 0.802 -1.675 1.00 97.00 87 ASN A CA 1
ATOM 670 C C . ASN A 1 87 ? 13.714 0.894 -2.104 1.00 97.00 87 ASN A C 1
ATOM 672 O O . ASN A 1 87 ? 14.284 -0.036 -2.669 1.00 97.00 87 ASN A O 1
ATOM 676 N N . ASN A 1 88 ? 14.350 2.018 -1.764 1.00 96.44 88 ASN A N 1
ATOM 677 C CA . ASN A 1 88 ? 15.730 2.307 -2.145 1.00 96.44 88 ASN A CA 1
ATOM 678 C C . ASN A 1 88 ? 16.747 2.160 -0.990 1.00 96.44 88 ASN A C 1
ATOM 680 O O . ASN A 1 88 ? 17.896 2.596 -1.105 1.00 96.44 88 ASN A O 1
ATOM 684 N N . HIS A 1 89 ? 16.363 1.529 0.131 1.00 94.56 89 HIS A N 1
ATOM 685 C CA . HIS A 1 89 ? 17.198 1.498 1.345 1.00 94.56 89 HIS A CA 1
ATOM 686 C C . HIS A 1 89 ? 18.561 0.825 1.132 1.00 94.56 89 HIS A C 1
ATOM 688 O O . HIS A 1 89 ? 19.554 1.234 1.734 1.00 94.56 89 HIS A O 1
ATOM 694 N N . LYS A 1 90 ? 18.633 -0.182 0.247 1.00 91.56 90 LYS A N 1
ATOM 695 C CA . LYS A 1 90 ? 19.879 -0.901 -0.078 1.00 91.56 90 LYS A CA 1
ATOM 696 C C . LYS A 1 90 ? 20.923 -0.005 -0.753 1.00 91.56 90 LYS A C 1
ATOM 698 O O . LYS A 1 90 ? 22.109 -0.305 -0.673 1.00 91.56 90 LYS A O 1
ATOM 703 N N . ASN A 1 91 ? 20.492 1.110 -1.344 1.00 93.62 91 ASN A N 1
ATOM 704 C CA . ASN A 1 91 ? 21.352 2.122 -1.958 1.00 93.62 91 ASN A CA 1
ATOM 705 C C . ASN A 1 91 ? 21.631 3.314 -1.018 1.00 93.62 91 ASN A C 1
ATOM 707 O O . ASN A 1 91 ? 22.153 4.339 -1.451 1.00 93.62 91 ASN A O 1
ATOM 711 N N . GLY A 1 92 ? 21.288 3.201 0.272 1.00 95.38 92 GLY A N 1
ATOM 712 C CA . GLY A 1 92 ? 21.496 4.257 1.269 1.00 95.38 92 GLY A CA 1
ATOM 713 C C . GLY A 1 92 ? 20.453 5.380 1.238 1.00 95.38 92 GLY A C 1
ATOM 714 O O . GLY A 1 92 ? 20.647 6.407 1.891 1.00 95.38 92 GLY A O 1
ATOM 715 N N . ASP A 1 93 ? 19.351 5.194 0.509 1.00 96.94 93 ASP A N 1
ATOM 716 C CA . ASP A 1 93 ? 18.243 6.142 0.422 1.00 96.94 93 ASP A CA 1
ATOM 717 C C . ASP A 1 93 ? 17.030 5.634 1.211 1.00 96.94 93 ASP A C 1
ATOM 719 O O . ASP A 1 93 ? 16.376 4.657 0.851 1.00 96.94 93 ASP A O 1
ATOM 723 N N . PHE A 1 94 ? 16.741 6.313 2.320 1.00 96.75 94 PHE A N 1
ATOM 724 C CA . PHE A 1 94 ? 15.715 5.916 3.288 1.00 96.75 94 PHE A CA 1
ATOM 725 C C . PHE A 1 94 ? 14.386 6.660 3.107 1.00 96.75 94 PHE A C 1
ATOM 727 O O . PHE A 1 94 ? 13.564 6.686 4.025 1.00 96.75 94 PHE A O 1
ATOM 734 N N . LYS A 1 95 ? 14.187 7.323 1.963 1.00 97.69 95 LYS A N 1
ATOM 735 C CA . LYS A 1 95 ? 12.95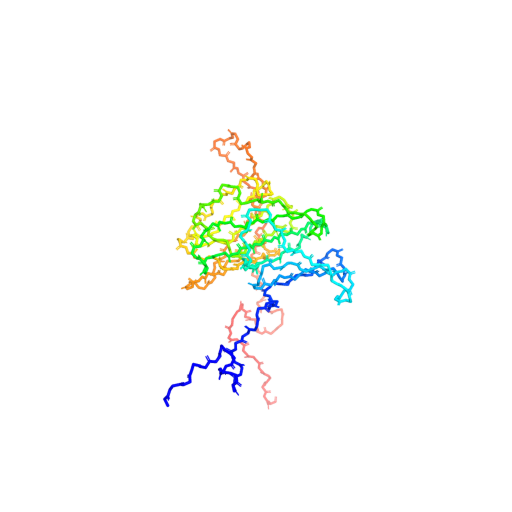4 8.066 1.694 1.00 97.69 95 LYS A CA 1
ATOM 736 C C . LYS A 1 95 ? 11.759 7.124 1.484 1.00 97.69 95 LYS A C 1
ATOM 738 O O . LYS A 1 95 ? 11.924 6.038 0.927 1.00 97.69 95 LYS A O 1
ATOM 743 N N . PRO A 1 96 ? 10.549 7.542 1.892 1.00 97.88 96 PRO A N 1
ATOM 744 C CA . PRO A 1 96 ? 9.320 6.834 1.565 1.00 97.88 96 PRO A CA 1
ATOM 745 C C . PRO A 1 96 ? 8.920 7.086 0.108 1.00 97.88 96 PRO A C 1
ATOM 747 O O . PRO A 1 96 ? 8.728 8.236 -0.302 1.00 97.88 96 PRO A O 1
ATOM 750 N N . TYR A 1 97 ? 8.704 6.018 -0.656 1.00 98.31 97 TYR A N 1
ATOM 751 C CA . TYR A 1 97 ? 8.158 6.095 -2.008 1.00 98.31 97 TYR A CA 1
ATOM 752 C C . TYR A 1 97 ? 6.871 5.282 -2.098 1.00 98.31 97 TYR A C 1
ATOM 754 O O . TYR A 1 97 ? 6.904 4.074 -2.307 1.00 98.31 97 TYR A O 1
ATOM 762 N N . VAL A 1 98 ? 5.744 5.972 -1.944 1.00 98.56 98 VAL A N 1
ATOM 763 C CA . VAL A 1 98 ? 4.402 5.421 -2.141 1.00 98.56 98 VAL A CA 1
ATOM 764 C C . VAL A 1 98 ? 3.759 6.181 -3.288 1.00 98.56 98 VAL A C 1
ATOM 766 O O . VAL A 1 98 ? 3.703 7.418 -3.274 1.00 98.56 98 VAL A O 1
ATOM 769 N N . LEU A 1 99 ? 3.358 5.461 -4.327 1.00 98.62 99 LEU A N 1
ATOM 770 C CA . LEU A 1 99 ? 2.775 6.020 -5.536 1.00 98.62 99 LEU A CA 1
ATOM 771 C C . LEU A 1 99 ? 1.409 5.384 -5.787 1.00 98.62 99 LEU A C 1
ATOM 773 O O . LEU A 1 99 ? 1.191 4.218 -5.478 1.00 98.62 99 LEU A O 1
ATOM 777 N N . VAL A 1 100 ? 0.511 6.155 -6.389 1.00 98.62 100 VAL A N 1
ATOM 778 C CA . VAL A 1 100 ? -0.783 5.687 -6.887 1.00 98.62 100 VAL A CA 1
ATOM 779 C C . VAL A 1 100 ? -0.898 6.009 -8.369 1.00 98.62 100 VAL A C 1
ATOM 781 O O . VAL A 1 100 ? -0.537 7.107 -8.809 1.00 98.62 100 VAL A O 1
ATOM 784 N N . SER A 1 101 ? -1.410 5.060 -9.135 1.00 98.50 101 SER A N 1
ATOM 785 C CA . SER A 1 101 ? -1.920 5.278 -10.481 1.00 98.50 101 SER A CA 1
ATOM 786 C C . SER A 1 101 ? -3.441 5.212 -10.449 1.00 98.50 101 SER A C 1
ATOM 788 O O . SER A 1 101 ? -4.010 4.454 -9.673 1.00 98.50 101 SER A O 1
ATOM 790 N N . LYS A 1 102 ? -4.093 6.025 -11.285 1.00 98.44 102 LYS A N 1
ATOM 791 C CA . LYS A 1 102 ? -5.552 6.011 -11.505 1.00 98.44 102 LYS A CA 1
ATOM 792 C C . LYS A 1 102 ? -5.904 5.703 -12.964 1.00 98.44 102 LYS A C 1
ATOM 794 O O . LYS A 1 102 ? -6.959 6.088 -13.456 1.00 98.44 102 LYS A O 1
ATOM 799 N N . ASP A 1 103 ? -4.967 5.102 -13.691 1.00 98.00 103 ASP A N 1
ATOM 800 C CA . ASP A 1 103 ? -5.05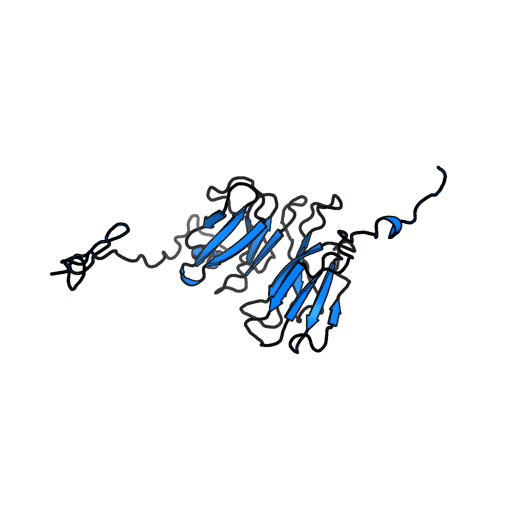9 4.824 -15.124 1.00 98.00 103 ASP A CA 1
ATOM 801 C C . ASP A 1 103 ? -4.379 3.495 -15.506 1.00 98.00 103 ASP A C 1
ATOM 803 O O . ASP A 1 103 ? -3.809 3.372 -16.597 1.00 98.00 103 ASP A O 1
ATOM 807 N N . LYS A 1 104 ? -4.467 2.495 -14.614 1.00 96.56 104 LYS A N 1
ATOM 808 C CA . LYS A 1 104 ? -3.875 1.151 -14.758 1.00 96.56 104 LYS A CA 1
ATOM 809 C C . LYS A 1 104 ? -2.354 1.166 -14.967 1.00 96.56 104 LYS A C 1
ATOM 811 O O . LYS A 1 104 ? -1.819 0.468 -15.824 1.00 96.56 104 LYS A O 1
ATOM 816 N N . GLY A 1 105 ? -1.647 1.998 -14.212 1.00 96.12 105 GLY A N 1
ATOM 817 C CA . GLY A 1 105 ? -0.186 2.079 -14.211 1.00 96.12 105 GLY A CA 1
ATOM 818 C C . GLY A 1 105 ? 0.431 2.962 -15.301 1.00 96.12 105 GLY A C 1
ATOM 819 O O . GLY A 1 105 ? 1.657 3.037 -15.376 1.00 96.12 105 GLY A O 1
ATOM 820 N N . LYS A 1 106 ? -0.364 3.663 -16.127 1.00 96.25 106 LYS A N 1
ATOM 821 C CA . LYS A 1 106 ? 0.165 4.537 -17.197 1.00 96.25 106 LYS A CA 1
ATOM 822 C C . LYS A 1 106 ? 0.835 5.795 -16.651 1.00 96.25 106 LYS A C 1
ATOM 824 O O . LYS A 1 106 ? 1.821 6.261 -17.221 1.00 96.25 106 LYS A O 1
ATOM 829 N N . SER A 1 107 ? 0.308 6.352 -15.568 1.00 97.44 107 SER A N 1
ATOM 830 C CA . SER A 1 107 ? 0.875 7.492 -14.861 1.00 97.44 107 SER A CA 1
ATOM 831 C C . SER A 1 107 ? 0.767 7.312 -13.351 1.00 97.44 107 SER A C 1
ATOM 833 O O . SER A 1 107 ? -0.141 6.657 -12.844 1.00 97.44 107 SER A O 1
ATOM 835 N N . TRP A 1 108 ? 1.723 7.898 -12.628 1.00 98.25 108 TRP A N 1
ATOM 836 C CA . TRP A 1 108 ? 1.865 7.709 -11.189 1.00 98.25 108 TRP A CA 1
ATOM 837 C C . TRP A 1 108 ? 2.041 9.042 -10.468 1.00 98.25 108 TRP A C 1
ATOM 839 O O . TRP A 1 108 ? 2.835 9.896 -10.878 1.00 98.25 108 TRP A O 1
ATOM 849 N N . LYS A 1 109 ? 1.327 9.204 -9.354 1.00 98.25 109 LYS A N 1
ATOM 850 C CA . LYS A 1 109 ? 1.433 10.341 -8.437 1.00 98.25 109 LYS A CA 1
ATOM 851 C C . LYS A 1 109 ? 1.959 9.842 -7.096 1.00 98.25 109 LYS A C 1
ATOM 853 O O . LYS A 1 109 ? 1.464 8.853 -6.572 1.00 98.25 109 LYS A O 1
ATOM 858 N N . SER A 1 110 ? 2.941 10.537 -6.523 1.00 98.19 110 SER A N 1
ATOM 859 C CA . SER A 1 110 ? 3.382 10.233 -5.160 1.00 98.19 110 SER A CA 1
ATOM 860 C C . SER A 1 110 ? 2.303 10.628 -4.152 1.00 98.19 110 SER A C 1
ATOM 862 O O . SER A 1 110 ? 1.789 11.747 -4.198 1.00 98.19 110 SER A O 1
ATOM 864 N N . ILE A 1 111 ? 2.018 9.703 -3.242 1.00 98.44 111 ILE A N 1
ATOM 865 C CA . ILE A 1 111 ? 1.192 9.885 -2.049 1.00 98.44 111 ILE A CA 1
ATOM 866 C C . ILE A 1 111 ? 2.031 9.710 -0.777 1.00 98.44 111 ILE A C 1
ATOM 868 O O . ILE A 1 111 ? 1.493 9.462 0.287 1.00 98.44 111 ILE A O 1
ATOM 872 N N . SER A 1 112 ? 3.363 9.851 -0.848 1.00 97.81 112 SER A N 1
ATOM 873 C CA . SER A 1 112 ? 4.220 9.777 0.347 1.00 97.81 112 SER A CA 1
ATOM 874 C C . SER A 1 112 ? 3.955 10.925 1.338 1.00 97.81 112 SER A C 1
ATOM 876 O O . SER A 1 112 ? 4.182 10.766 2.532 1.00 97.81 112 SER A O 1
ATOM 878 N N . SER A 1 113 ? 3.502 12.084 0.840 1.00 97.06 113 SER A N 1
ATOM 879 C CA . SER A 1 113 ? 3.101 13.276 1.606 1.00 97.06 113 SER A CA 1
ATOM 880 C C . SER A 1 113 ? 3.984 13.582 2.836 1.00 97.06 113 SER A C 1
ATOM 882 O O . SER A 1 113 ? 5.170 13.879 2.688 1.00 97.06 113 SER A O 1
ATOM 884 N N . ASN A 1 114 ? 3.413 13.524 4.042 1.00 97.38 114 ASN A N 1
ATOM 885 C CA . ASN A 1 114 ? 4.032 13.831 5.329 1.00 97.38 114 ASN A CA 1
ATOM 886 C C . ASN A 1 114 ? 4.680 12.610 6.016 1.00 97.38 114 ASN A C 1
ATOM 888 O O . ASN A 1 114 ? 5.034 12.708 7.195 1.00 97.38 114 ASN A O 1
ATOM 892 N N . LEU A 1 115 ? 4.851 11.475 5.322 1.00 97.94 115 LEU A N 1
ATOM 893 C CA . LEU A 1 115 ? 5.612 10.349 5.868 1.00 97.94 115 LEU A CA 1
ATOM 894 C C . LEU A 1 115 ? 7.039 10.794 6.245 1.00 97.94 115 LEU A C 1
ATOM 896 O O . LEU A 1 115 ? 7.622 11.660 5.582 1.00 97.94 115 LEU A O 1
ATOM 900 N N . PRO A 1 116 ? 7.644 10.208 7.297 1.00 96.19 116 PRO A N 1
ATOM 901 C CA . PRO A 1 116 ? 8.974 10.606 7.744 1.00 96.19 116 PRO A CA 1
ATOM 902 C C . PRO A 1 116 ? 10.015 10.511 6.623 1.00 96.19 116 PRO A C 1
ATOM 904 O O . PRO A 1 116 ? 10.098 9.508 5.924 1.00 96.19 116 PRO A O 1
ATOM 907 N N . SER A 1 117 ? 10.893 11.511 6.506 1.00 94.25 117 SER A N 1
ATOM 908 C CA . SER A 1 117 ? 11.919 11.566 5.447 1.00 94.25 117 SER A CA 1
ATOM 909 C C . SER A 1 117 ? 12.925 10.407 5.469 1.00 94.25 117 SER A C 1
ATOM 911 O O . SER A 1 117 ? 13.587 10.154 4.465 1.00 94.25 117 SER A O 1
ATOM 913 N N . ARG A 1 118 ? 13.044 9.714 6.608 1.00 94.00 118 ARG A N 1
ATOM 914 C CA . ARG A 1 118 ? 13.824 8.479 6.788 1.00 94.00 118 ARG A CA 1
ATOM 915 C C . ARG A 1 118 ? 12.943 7.250 7.053 1.00 94.00 118 ARG A C 1
ATOM 917 O O . ARG A 1 118 ? 13.399 6.316 7.699 1.00 94.00 118 ARG A O 1
ATOM 924 N N . GLY A 1 119 ? 11.678 7.274 6.648 1.00 93.06 119 GLY A N 1
ATOM 925 C CA . GLY A 1 119 ? 10.700 6.217 6.895 1.00 93.06 119 GLY A CA 1
ATOM 926 C C . GLY A 1 119 ? 10.455 5.360 5.662 1.00 93.06 119 GLY A C 1
ATOM 927 O O . GLY A 1 119 ? 9.365 5.420 5.107 1.00 93.06 119 GLY A O 1
ATOM 928 N N . THR A 1 120 ? 11.452 4.581 5.233 1.00 96.69 120 THR A N 1
ATOM 929 C CA . THR A 1 120 ? 11.298 3.593 4.154 1.00 96.69 120 THR A CA 1
ATOM 930 C C . THR A 1 120 ? 10.002 2.800 4.319 1.00 96.69 120 THR A C 1
ATOM 932 O O . THR A 1 120 ? 9.703 2.329 5.419 1.00 96.69 120 THR A O 1
ATOM 935 N N . VAL A 1 121 ? 9.261 2.652 3.223 1.00 98.25 121 VAL A N 1
ATOM 936 C CA . VAL A 1 121 ? 8.001 1.905 3.174 1.00 98.25 121 VAL A CA 1
ATOM 937 C C . VAL A 1 121 ? 8.269 0.529 2.577 1.00 98.25 121 VAL A C 1
ATOM 939 O O . VAL A 1 121 ? 9.090 0.382 1.667 1.00 98.25 121 VAL A O 1
ATOM 942 N N . TYR A 1 122 ? 7.616 -0.477 3.137 1.00 98.06 122 TYR A N 1
ATOM 943 C CA . TYR A 1 122 ? 7.691 -1.861 2.691 1.00 98.06 122 TYR A CA 1
ATOM 944 C C . TYR A 1 122 ? 6.394 -2.273 2.016 1.00 98.06 122 TYR A C 1
ATOM 946 O O . TYR A 1 122 ? 6.435 -2.864 0.945 1.00 98.06 122 TYR A O 1
ATOM 954 N N . ASP A 1 123 ? 5.260 -1.889 2.581 1.00 98.38 123 ASP A N 1
ATOM 955 C CA . ASP A 1 123 ? 3.990 -2.403 2.103 1.00 98.38 123 ASP A CA 1
ATOM 956 C C . ASP A 1 123 ? 2.855 -1.384 2.242 1.00 98.38 123 ASP A C 1
ATOM 958 O O . ASP A 1 123 ? 2.987 -0.400 2.983 1.00 98.38 123 ASP A O 1
ATOM 962 N N . ILE A 1 124 ? 1.775 -1.604 1.494 1.00 98.69 124 ILE A N 1
ATOM 963 C CA . ILE A 1 124 ? 0.558 -0.795 1.490 1.00 98.69 124 ILE A CA 1
ATOM 964 C C . ILE A 1 124 ? -0.678 -1.694 1.435 1.00 98.69 124 ILE A C 1
ATOM 966 O O . ILE A 1 124 ? -0.728 -2.616 0.640 1.00 98.69 124 ILE A O 1
ATOM 970 N N . ALA A 1 125 ? -1.708 -1.367 2.211 1.00 98.56 125 ALA A N 1
ATOM 971 C CA . ALA A 1 125 ? -3.012 -2.020 2.133 1.00 98.56 125 ALA A CA 1
ATOM 972 C C . ALA A 1 125 ? -4.127 -0.978 1.970 1.00 98.56 125 ALA A C 1
ATOM 974 O O . ALA A 1 125 ? -4.096 0.081 2.604 1.00 98.56 125 ALA A O 1
ATOM 975 N N . GLU A 1 126 ? -5.112 -1.286 1.128 1.00 98.56 126 GLU A N 1
ATOM 976 C CA . GLU A 1 126 ? -6.337 -0.502 0.947 1.00 98.56 126 GLU A CA 1
ATOM 977 C C . GLU A 1 126 ? -7.472 -1.151 1.747 1.00 98.56 126 GLU A C 1
ATOM 979 O O . GLU A 1 126 ? -7.670 -2.367 1.679 1.00 98.56 126 GLU A O 1
ATOM 984 N N . ASP A 1 127 ? -8.214 -0.358 2.522 1.00 98.31 127 ASP A N 1
ATOM 985 C CA . ASP A 1 127 ? -9.374 -0.868 3.245 1.00 98.31 127 ASP A CA 1
ATOM 986 C C . ASP A 1 127 ? -10.418 -1.452 2.288 1.00 98.31 127 ASP A C 1
ATOM 988 O O . ASP A 1 127 ? -10.725 -0.887 1.248 1.00 98.31 127 ASP A O 1
ATOM 992 N N . HIS A 1 128 ? -11.037 -2.562 2.679 1.00 97.56 128 HIS A N 1
ATOM 993 C CA . HIS A 1 128 ? -12.017 -3.278 1.865 1.00 97.56 128 HIS A CA 1
ATOM 994 C C . HIS A 1 128 ? -13.412 -2.618 1.823 1.00 97.56 128 HIS A C 1
ATOM 996 O O . HIS A 1 128 ? -14.287 -3.112 1.116 1.00 97.56 128 HIS A O 1
ATOM 1002 N N . VAL A 1 129 ? -13.650 -1.522 2.561 1.00 96.94 129 VAL A N 1
ATOM 1003 C CA . VAL A 1 129 ? -14.936 -0.790 2.569 1.00 96.94 129 VAL A CA 1
ATOM 1004 C C . VAL A 1 129 ? -14.782 0.661 2.111 1.00 96.94 129 VAL A C 1
ATOM 1006 O O . VAL A 1 129 ? -15.608 1.129 1.331 1.00 96.94 129 VAL A O 1
ATOM 1009 N N . ASP A 1 130 ? -13.760 1.377 2.582 1.00 96.69 130 ASP A N 1
ATOM 1010 C CA . ASP A 1 130 ? -13.501 2.779 2.243 1.00 96.69 130 ASP A CA 1
ATOM 1011 C C . ASP A 1 130 ? -12.235 2.925 1.373 1.00 96.69 130 ASP A C 1
ATOM 1013 O O . ASP A 1 130 ? -11.129 2.745 1.885 1.00 96.69 130 ASP A O 1
ATOM 1017 N N . PRO A 1 131 ? -12.348 3.328 0.091 1.00 97.00 131 PRO A N 1
ATOM 1018 C CA . PRO A 1 131 ? -11.195 3.486 -0.804 1.00 97.00 131 PRO A CA 1
ATOM 1019 C C . PRO A 1 131 ? -10.207 4.587 -0.387 1.00 97.00 131 PRO A C 1
ATOM 1021 O O . PRO A 1 131 ? -9.109 4.674 -0.936 1.00 97.00 131 PRO A O 1
ATOM 1024 N N . ASN A 1 132 ? -10.576 5.474 0.543 1.00 96.31 132 ASN A N 1
ATOM 1025 C CA . ASN A 1 132 ? -9.674 6.521 1.029 1.00 96.31 132 ASN A CA 1
ATOM 1026 C C . ASN A 1 132 ? -8.885 6.096 2.269 1.00 96.31 132 ASN A C 1
ATOM 1028 O O . ASN A 1 132 ? -7.918 6.778 2.622 1.00 96.31 132 ASN A O 1
ATOM 1032 N N . LEU A 1 133 ? -9.279 4.998 2.922 1.00 97.75 133 LEU A N 1
ATOM 1033 C CA . LEU A 1 133 ? -8.580 4.473 4.083 1.00 97.75 133 LEU A CA 1
ATOM 1034 C C . LEU A 1 133 ? -7.446 3.548 3.631 1.00 97.75 133 LEU A C 1
ATOM 1036 O O . LEU A 1 133 ? -7.671 2.432 3.169 1.00 97.75 133 LEU A O 1
ATOM 1040 N N . LEU A 1 134 ? -6.212 4.022 3.782 1.00 98.56 134 LEU A N 1
ATOM 1041 C CA . LEU A 1 134 ? -4.995 3.312 3.390 1.00 98.56 134 LEU A CA 1
ATOM 1042 C C . LEU A 1 134 ? -4.101 3.070 4.602 1.00 98.56 134 LEU A C 1
ATOM 1044 O O . LEU A 1 134 ? -4.034 3.904 5.506 1.00 98.56 134 LEU A O 1
ATOM 1048 N N . PHE A 1 135 ? -3.336 1.984 4.578 1.00 98.69 135 PHE A N 1
ATOM 1049 C CA . PHE A 1 135 ? -2.331 1.645 5.583 1.00 98.69 135 PHE A CA 1
ATOM 1050 C C . PHE A 1 135 ? -0.975 1.451 4.925 1.00 98.69 135 PHE A C 1
ATOM 1052 O O . PHE A 1 135 ? -0.904 0.866 3.854 1.00 98.69 135 PHE A O 1
ATOM 1059 N N . VAL A 1 136 ? 0.107 1.899 5.563 1.00 98.69 136 VAL A N 1
ATOM 1060 C CA . VAL A 1 136 ? 1.475 1.648 5.083 1.00 98.69 136 VAL A CA 1
ATOM 1061 C C . VAL A 1 136 ? 2.379 1.124 6.186 1.00 98.69 136 VAL A C 1
ATOM 1063 O O . VAL A 1 136 ? 2.430 1.668 7.296 1.00 98.69 136 VAL A O 1
ATOM 1066 N N . GLY A 1 137 ? 3.121 0.071 5.855 1.00 98.19 137 GLY A N 1
ATOM 1067 C CA . GLY A 1 137 ? 4.124 -0.548 6.710 1.00 98.19 137 GLY A CA 1
ATOM 1068 C C . GLY A 1 137 ? 5.476 0.098 6.466 1.00 98.19 137 GLY A C 1
ATOM 1069 O O . GLY A 1 137 ? 5.966 0.119 5.339 1.00 98.19 137 GLY A O 1
ATOM 1070 N N . THR A 1 138 ? 6.087 0.658 7.506 1.00 98.00 138 THR A N 1
ATOM 1071 C CA . THR A 1 138 ? 7.344 1.409 7.390 1.00 98.00 138 THR A CA 1
ATOM 1072 C C . THR A 1 138 ? 8.428 0.840 8.297 1.00 98.00 138 THR A C 1
ATOM 1074 O O . THR A 1 138 ? 8.166 0.010 9.168 1.00 98.00 138 THR A O 1
ATOM 1077 N N . GLU A 1 139 ? 9.655 1.341 8.151 1.00 95.81 139 GLU A N 1
ATOM 1078 C CA . GLU A 1 139 ? 10.779 1.053 9.055 1.00 95.81 139 GLU A CA 1
ATOM 1079 C C . GLU A 1 139 ? 10.484 1.388 10.527 1.00 95.81 139 GLU A C 1
ATOM 1081 O O . GLU A 1 139 ? 11.065 0.787 11.430 1.00 95.81 139 GLU A O 1
ATOM 1086 N N . PHE A 1 140 ? 9.567 2.324 10.786 1.00 94.06 140 PHE A N 1
ATOM 1087 C CA . PHE A 1 140 ? 9.295 2.850 12.126 1.00 94.06 140 PHE A CA 1
ATOM 1088 C C . PHE A 1 140 ? 7.858 2.620 12.603 1.00 94.06 140 PHE A C 1
ATOM 1090 O O . PHE A 1 140 ? 7.378 3.333 13.487 1.00 94.06 140 PHE A O 1
ATOM 1097 N N . GLY A 1 141 ? 7.179 1.620 12.050 1.00 96.06 141 GLY A N 1
ATOM 1098 C CA . GLY A 1 141 ? 5.828 1.218 12.432 1.00 96.06 141 GLY A CA 1
ATOM 1099 C C . GLY A 1 141 ? 4.837 1.361 11.285 1.00 96.06 141 GLY A C 1
ATOM 1100 O O . GLY A 1 141 ? 5.223 1.481 10.123 1.00 96.06 141 GLY A O 1
ATOM 1101 N N . VAL A 1 142 ? 3.552 1.362 11.626 1.00 97.56 142 VAL A N 1
ATOM 1102 C CA . VAL A 1 142 ? 2.453 1.491 10.666 1.00 97.56 142 VAL A CA 1
ATOM 1103 C C . VAL A 1 142 ? 1.850 2.896 10.707 1.00 97.56 142 VAL A C 1
ATOM 1105 O O . VAL A 1 142 ? 1.733 3.523 11.768 1.00 97.56 142 VAL A O 1
ATOM 1108 N N . PHE A 1 143 ? 1.470 3.390 9.537 1.00 98.00 143 PHE A N 1
ATOM 1109 C CA . PHE A 1 143 ? 0.732 4.634 9.365 1.00 98.00 143 PHE A CA 1
ATOM 1110 C C . PHE A 1 143 ? -0.574 4.342 8.638 1.00 98.00 143 PHE A C 1
ATOM 1112 O O . PHE A 1 143 ? -0.648 3.390 7.867 1.00 98.00 143 PHE A O 1
ATOM 1119 N N . PHE A 1 144 ? -1.582 5.175 8.865 1.00 97.56 144 PHE A N 1
ATOM 1120 C CA . PHE A 1 144 ? -2.819 5.161 8.099 1.00 97.56 144 PHE A CA 1
ATOM 1121 C C . PHE A 1 144 ? -3.109 6.544 7.520 1.00 97.56 144 PHE A C 1
ATOM 1123 O O . PHE A 1 144 ? -2.662 7.556 8.064 1.00 97.56 144 PHE A O 1
ATOM 1130 N N . SER A 1 145 ? -3.869 6.583 6.439 1.00 97.50 145 SER A N 1
ATOM 1131 C CA . SER A 1 145 ? -4.441 7.788 5.846 1.00 97.50 145 SER A CA 1
ATOM 1132 C C . SER A 1 145 ? -5.936 7.563 5.672 1.00 97.50 145 SER A C 1
ATOM 1134 O O . SER A 1 145 ? -6.334 6.457 5.340 1.00 97.50 145 SER A O 1
ATOM 1136 N N . TYR A 1 146 ? -6.747 8.588 5.923 1.00 94.81 146 TYR A N 1
ATOM 1137 C CA . TYR A 1 146 ? -8.208 8.577 5.745 1.00 94.81 146 TYR A CA 1
ATOM 1138 C C . TYR A 1 146 ? -8.641 9.409 4.521 1.00 94.81 146 TYR A C 1
ATOM 1140 O O . TYR A 1 146 ? -9.825 9.648 4.308 1.00 94.81 146 TYR A O 1
ATOM 1148 N N . ASP A 1 147 ? -7.677 9.904 3.742 1.00 95.06 147 ASP A N 1
ATOM 1149 C CA . ASP A 1 147 ? -7.859 10.844 2.634 1.00 95.06 147 ASP A CA 1
ATOM 1150 C C . ASP A 1 147 ? -7.098 10.407 1.368 1.00 95.06 147 ASP A C 1
ATOM 1152 O O . ASP A 1 147 ? -6.707 11.227 0.538 1.00 95.06 147 ASP A O 1
ATOM 1156 N N . GLY A 1 148 ? -6.878 9.099 1.199 1.00 96.06 148 GLY A N 1
ATOM 1157 C CA . GLY A 1 148 ? -6.251 8.542 -0.003 1.00 96.06 148 GLY A CA 1
ATOM 1158 C C . GLY A 1 148 ? -4.756 8.859 -0.132 1.00 96.06 148 GLY A C 1
ATOM 1159 O O . GLY A 1 148 ? -4.219 8.900 -1.243 1.00 96.06 148 GLY A O 1
ATOM 1160 N N . GLY A 1 149 ? -4.078 9.084 0.995 1.00 96.94 149 GLY A N 1
ATOM 1161 C CA . GLY A 1 149 ? -2.643 9.348 1.089 1.00 96.94 149 GLY A CA 1
ATOM 1162 C C . GLY A 1 149 ? -2.256 10.828 1.002 1.00 96.94 149 GLY A C 1
ATOM 1163 O O . GLY A 1 149 ? -1.092 11.138 0.727 1.00 96.94 149 GLY A O 1
ATOM 1164 N N . GLU A 1 150 ? -3.197 11.753 1.217 1.00 96.12 150 GLU A N 1
ATOM 1165 C CA . GLU A 1 150 ? -2.890 13.184 1.331 1.00 96.12 150 GLU A CA 1
ATOM 1166 C C . GLU A 1 150 ? -2.270 13.521 2.696 1.00 96.12 150 GLU A C 1
ATOM 1168 O O . GLU A 1 150 ? -1.327 14.313 2.755 1.00 96.12 150 GLU A O 1
ATOM 1173 N N . GLU A 1 151 ? -2.701 12.860 3.770 1.00 95.88 151 GLU A N 1
ATOM 1174 C CA . GLU A 1 151 ? -2.125 12.938 5.112 1.00 95.88 151 GLU A CA 1
ATOM 1175 C C . GLU A 1 151 ? -1.994 11.544 5.751 1.00 95.88 151 GLU A C 1
ATOM 1177 O O . GLU A 1 151 ? -2.942 10.763 5.816 1.00 95.88 151 GLU A O 1
ATOM 1182 N N . TRP A 1 152 ? -0.817 11.254 6.308 1.00 97.38 152 TRP A N 1
ATOM 1183 C CA . TRP A 1 152 ? -0.515 10.034 7.053 1.00 97.38 152 TRP A CA 1
ATOM 1184 C C . TRP A 1 152 ? -0.407 10.296 8.552 1.00 97.38 152 TRP A C 1
ATOM 1186 O O . TRP A 1 152 ? 0.266 11.229 9.004 1.00 97.38 152 TRP A O 1
ATOM 1196 N N . LYS A 1 153 ? -1.015 9.413 9.341 1.00 95.50 153 LYS A N 1
ATOM 1197 C CA . LYS A 1 153 ? -1.000 9.419 10.805 1.00 95.50 153 LYS A CA 1
ATOM 1198 C C . LYS A 1 153 ? -0.432 8.103 11.319 1.00 95.50 153 LYS A C 1
ATOM 1200 O O . LYS A 1 153 ? -0.836 7.027 10.895 1.00 95.50 153 LYS A O 1
ATOM 1205 N N . GLN A 1 154 ? 0.523 8.182 12.242 1.00 95.75 154 GLN A N 1
ATOM 1206 C CA . GLN A 1 154 ? 1.144 6.990 12.821 1.00 95.75 154 GLN A CA 1
ATOM 1207 C C . GLN A 1 154 ? 0.209 6.328 13.836 1.00 95.75 154 GLN A C 1
ATOM 1209 O O . GLN A 1 154 ? -0.290 7.001 14.742 1.00 95.75 154 GLN A O 1
ATOM 1214 N N . ILE A 1 155 ? 0.046 5.008 13.759 1.00 94.12 155 ILE A N 1
ATOM 1215 C CA . ILE A 1 155 ? -0.666 4.243 14.788 1.00 94.12 155 ILE A CA 1
ATOM 1216 C C . ILE A 1 155 ? 0.317 3.946 15.925 1.00 94.12 155 ILE A C 1
ATOM 1218 O O . ILE A 1 155 ? 1.319 3.260 15.739 1.00 94.12 155 ILE A O 1
ATOM 1222 N N . LYS A 1 156 ? 0.029 4.470 17.122 1.00 87.69 156 LYS A N 1
ATOM 1223 C CA . LYS A 1 156 ? 0.853 4.286 18.337 1.00 87.69 156 LYS A CA 1
ATOM 1224 C C . LYS A 1 156 ? 0.159 3.456 19.423 1.00 87.69 156 LYS A C 1
ATOM 1226 O O . LYS A 1 156 ? 0.479 3.581 20.602 1.00 87.69 156 LYS A O 1
ATOM 1231 N N . ALA A 1 157 ? -0.797 2.613 19.037 1.00 82.25 157 ALA A N 1
ATOM 1232 C CA . ALA A 1 157 ? -1.638 1.815 19.931 1.00 82.25 157 ALA A CA 1
ATOM 1233 C C . ALA A 1 157 ? -0.894 0.602 20.536 1.00 82.25 157 ALA A C 1
ATOM 1235 O O . ALA A 1 157 ? -1.265 -0.543 20.321 1.00 82.25 157 ALA A O 1
ATOM 1236 N N . GLY A 1 158 ? 0.203 0.842 21.261 1.00 85.06 158 GLY A N 1
ATOM 1237 C CA . GLY A 1 158 ? 1.010 -0.216 21.886 1.00 85.06 158 GLY A CA 1
ATOM 1238 C C . GLY A 1 158 ? 2.028 -0.892 20.958 1.00 85.06 158 GLY A C 1
ATOM 1239 O O . GLY A 1 158 ? 2.825 -1.703 21.426 1.00 85.06 158 GLY A O 1
ATOM 1240 N N . LEU A 1 159 ? 2.063 -0.523 19.674 1.00 91.06 159 LEU A N 1
ATOM 1241 C CA . LEU A 1 159 ? 3.094 -0.970 18.739 1.00 91.06 159 LEU A CA 1
ATOM 1242 C C . LEU A 1 159 ? 4.426 -0.247 19.041 1.00 91.06 159 LEU A C 1
ATOM 1244 O O . LEU A 1 159 ? 4.471 0.987 18.980 1.00 91.06 159 LEU A O 1
ATOM 1248 N N . PRO A 1 160 ? 5.518 -0.963 19.375 1.00 91.25 160 PRO A N 1
ATOM 1249 C CA . PRO A 1 160 ? 6.832 -0.346 19.539 1.00 91.25 160 PRO A CA 1
ATOM 1250 C C . PRO A 1 160 ? 7.380 0.136 18.188 1.00 91.25 160 PRO A C 1
ATOM 1252 O O . PRO A 1 160 ? 6.916 -0.285 17.133 1.00 91.25 160 PRO A O 1
ATOM 1255 N N . THR A 1 161 ? 8.426 0.964 18.201 1.00 93.25 161 THR A N 1
ATOM 1256 C CA . THR A 1 161 ? 9.155 1.298 16.969 1.00 93.25 161 THR A CA 1
ATOM 1257 C C . THR A 1 161 ? 9.778 0.031 16.381 1.00 93.25 161 THR A C 1
ATOM 1259 O O . THR A 1 161 ? 10.740 -0.511 16.931 1.00 93.25 161 THR A O 1
ATOM 1262 N N . ILE A 1 162 ? 9.214 -0.451 15.276 1.00 94.81 162 ILE A N 1
ATOM 1263 C CA . ILE A 1 162 ? 9.630 -1.674 14.592 1.00 94.81 162 ILE A CA 1
ATOM 1264 C C . ILE A 1 162 ? 9.317 -1.584 13.101 1.00 94.81 162 ILE A C 1
ATOM 1266 O O . ILE A 1 162 ? 8.321 -0.974 12.716 1.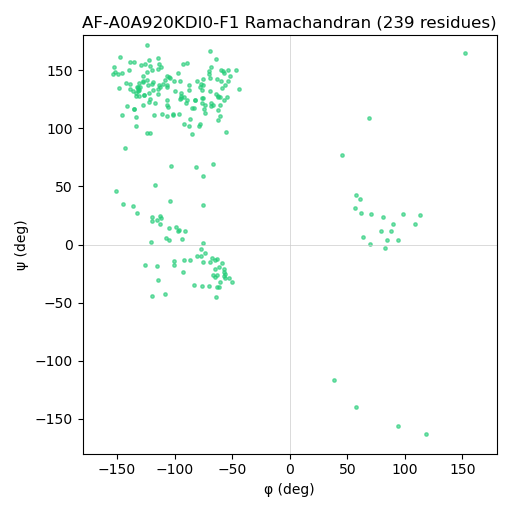00 94.81 162 ILE A O 1
ATOM 1270 N N . ALA A 1 163 ? 10.138 -2.231 12.275 1.00 96.50 163 ALA A N 1
ATOM 1271 C CA . ALA A 1 163 ? 9.847 -2.371 10.860 1.00 96.50 163 ALA A CA 1
ATOM 1272 C C . ALA A 1 163 ? 8.639 -3.296 10.653 1.00 96.50 163 ALA A C 1
ATOM 1274 O O . ALA A 1 163 ? 8.671 -4.466 11.049 1.00 96.50 163 ALA A O 1
ATOM 1275 N N . VAL A 1 164 ? 7.605 -2.764 10.007 1.00 97.75 164 VAL A N 1
ATOM 1276 C CA . VAL A 1 164 ? 6.442 -3.515 9.523 1.00 97.75 164 VAL A CA 1
ATOM 1277 C C . VAL A 1 164 ? 6.713 -3.839 8.061 1.00 97.75 164 VAL A C 1
ATOM 1279 O O . VAL A 1 164 ? 6.850 -2.928 7.248 1.00 97.75 164 VAL A O 1
ATOM 1282 N N . LYS A 1 165 ? 6.903 -5.125 7.762 1.00 97.25 165 LYS A N 1
ATOM 1283 C CA . LYS A 1 165 ? 7.341 -5.604 6.445 1.00 97.25 165 LYS A CA 1
ATOM 1284 C C . LYS A 1 165 ? 6.185 -5.959 5.521 1.00 97.25 165 LYS A C 1
ATOM 1286 O O . LYS A 1 165 ? 6.409 -5.951 4.321 1.00 97.25 165 LYS A O 1
ATOM 1291 N N . ASP A 1 166 ? 5.032 -6.271 6.099 1.00 97.50 166 ASP A N 1
ATOM 1292 C CA . ASP A 1 166 ? 3.846 -6.748 5.395 1.00 97.50 166 ASP A CA 1
ATOM 1293 C C . ASP A 1 166 ? 2.600 -6.379 6.207 1.00 97.50 166 ASP A C 1
ATOM 1295 O O . ASP A 1 166 ? 2.660 -6.343 7.450 1.00 97.50 166 ASP A O 1
ATOM 1299 N N . ILE A 1 167 ? 1.501 -6.092 5.523 1.00 98.12 167 ILE A N 1
ATOM 1300 C CA . ILE A 1 167 ? 0.212 -5.723 6.095 1.00 98.12 167 ILE A CA 1
ATOM 1301 C C . ILE A 1 167 ? -0.877 -6.515 5.391 1.00 98.12 167 ILE A C 1
ATOM 1303 O O . ILE A 1 167 ? -1.033 -6.443 4.182 1.00 98.12 167 ILE A O 1
ATOM 1307 N N . GLU A 1 168 ? -1.710 -7.185 6.177 1.00 97.62 168 GLU A N 1
ATOM 1308 C CA . GLU A 1 168 ? -2.873 -7.893 5.657 1.00 97.62 168 GLU A CA 1
ATOM 1309 C C . GLU A 1 168 ? -4.144 -7.486 6.387 1.00 97.62 168 GLU A C 1
ATOM 1311 O O . GLU A 1 168 ? -4.144 -7.221 7.594 1.00 97.62 168 GLU A O 1
ATOM 1316 N N . ILE A 1 169 ? -5.250 -7.448 5.649 1.00 97.88 169 ILE A N 1
ATOM 1317 C CA . ILE A 1 169 ? -6.564 -7.095 6.184 1.00 97.88 169 ILE A CA 1
ATOM 1318 C C . ILE A 1 169 ? -7.410 -8.357 6.313 1.00 97.88 169 ILE A C 1
ATOM 1320 O O . ILE A 1 169 ? -7.762 -9.013 5.333 1.00 97.88 169 ILE A O 1
ATOM 1324 N N . GLN A 1 170 ? -7.812 -8.669 7.545 1.00 97.44 170 GLN A N 1
ATOM 1325 C CA . GLN A 1 170 ? -8.823 -9.685 7.803 1.00 97.44 170 GLN A CA 1
ATOM 1326 C C . GLN A 1 170 ? -10.210 -9.034 7.680 1.00 97.44 170 GLN A C 1
ATOM 1328 O O . GLN A 1 170 ? -10.725 -8.433 8.623 1.00 97.44 170 GLN A O 1
ATOM 1333 N N . GLU A 1 171 ? -10.821 -9.151 6.497 1.00 95.81 171 GLU A N 1
ATOM 1334 C CA . GLU A 1 171 ? -12.056 -8.424 6.151 1.00 95.81 171 GLU A CA 1
ATOM 1335 C C . GLU A 1 171 ? -13.253 -8.774 7.054 1.00 95.81 171 GLU A C 1
ATOM 1337 O O . GLU A 1 171 ? -14.040 -7.908 7.425 1.00 95.81 171 GLU A O 1
ATOM 1342 N N . ARG A 1 172 ? -13.387 -10.043 7.465 1.00 93.75 172 ARG A N 1
ATOM 1343 C CA . ARG A 1 172 ? -14.534 -10.511 8.268 1.00 93.75 172 ARG A CA 1
ATOM 1344 C C . ARG A 1 172 ? -14.600 -9.834 9.639 1.00 93.75 172 ARG A C 1
ATOM 1346 O O . ARG A 1 172 ? -15.695 -9.602 10.146 1.00 93.75 172 ARG A O 1
ATOM 1353 N N . GLU A 1 173 ? -13.450 -9.574 10.247 1.00 93.25 173 GLU A N 1
ATOM 1354 C CA . GLU A 1 173 ? -13.333 -8.988 11.582 1.00 93.25 173 GLU A CA 1
ATOM 1355 C C . GLU A 1 173 ? -13.013 -7.488 11.555 1.00 93.25 173 GLU A C 1
ATOM 1357 O O . GLU A 1 173 ? -13.259 -6.822 12.564 1.00 93.25 173 GLU A O 1
ATOM 1362 N N . ASN A 1 174 ? -12.595 -6.961 10.394 1.00 95.25 174 ASN A N 1
ATOM 1363 C CA . ASN A 1 174 ? -11.952 -5.655 10.206 1.00 95.25 174 ASN A CA 1
ATOM 1364 C C . ASN A 1 174 ? -10.632 -5.543 10.978 1.00 95.25 174 ASN A C 1
ATOM 1366 O O . ASN A 1 174 ? -10.341 -4.495 11.548 1.00 95.25 174 ASN A O 1
ATOM 1370 N N . ASP A 1 175 ? -9.840 -6.612 11.016 1.00 96.19 175 ASP A N 1
ATOM 1371 C CA . ASP A 1 175 ? -8.571 -6.609 11.743 1.00 96.19 175 ASP A CA 1
ATOM 1372 C C . ASP A 1 175 ? -7.414 -6.275 10.799 1.00 96.19 175 ASP A C 1
ATOM 1374 O O . ASP A 1 175 ? -7.364 -6.750 9.661 1.00 96.19 175 ASP A O 1
ATOM 1378 N N . LEU A 1 176 ? -6.464 -5.476 11.288 1.00 97.38 176 LEU A N 1
ATOM 1379 C CA . LEU A 1 176 ? -5.235 -5.152 10.567 1.00 97.38 176 LEU A CA 1
ATOM 1380 C C . LEU A 1 176 ? -4.095 -6.003 11.129 1.00 97.38 176 LEU A C 1
ATOM 1382 O O . LEU A 1 176 ? -3.663 -5.806 12.268 1.00 97.38 176 LEU A O 1
ATOM 1386 N N . VAL A 1 177 ? -3.608 -6.943 10.328 1.00 97.88 177 VAL A N 1
ATOM 1387 C CA . VAL A 1 177 ? -2.518 -7.854 10.680 1.00 97.88 177 VAL A CA 1
ATOM 1388 C C . VAL A 1 177 ? -1.205 -7.265 10.176 1.00 97.88 177 VAL A C 1
ATOM 1390 O O . VAL A 1 177 ? -1.065 -6.942 9.004 1.00 97.88 177 VAL A O 1
ATOM 1393 N N . LEU A 1 178 ? -0.227 -7.118 11.066 1.00 97.62 178 LEU A N 1
ATOM 1394 C CA . LEU A 1 178 ? 1.055 -6.476 10.781 1.00 97.62 178 LEU A CA 1
ATOM 1395 C C . LEU A 1 178 ? 2.186 -7.481 10.963 1.00 97.62 178 LEU A C 1
ATOM 1397 O O . LEU A 1 178 ? 2.491 -7.848 12.100 1.00 97.62 178 LEU A O 1
ATOM 1401 N N . ALA A 1 179 ? 2.857 -7.888 9.887 1.00 97.38 179 ALA A N 1
ATOM 1402 C CA . ALA A 1 179 ? 4.051 -8.720 9.992 1.00 97.38 179 ALA A CA 1
ATOM 1403 C C . ALA A 1 179 ? 5.276 -7.848 10.289 1.00 97.38 179 ALA A C 1
ATOM 1405 O O . ALA A 1 179 ? 5.605 -6.914 9.553 1.00 97.38 179 ALA A O 1
ATOM 1406 N N . THR A 1 180 ? 5.987 -8.149 11.375 1.00 96.38 180 THR A N 1
ATOM 1407 C CA . THR A 1 180 ? 7.120 -7.332 11.823 1.00 96.38 180 THR A CA 1
ATOM 1408 C C . THR A 1 180 ? 8.456 -8.037 11.674 1.00 96.38 180 THR A C 1
ATOM 1410 O O . THR A 1 180 ? 8.575 -9.261 11.775 1.00 96.38 180 THR A O 1
ATOM 1413 N N . PHE A 1 181 ? 9.514 -7.247 11.508 1.00 93.69 181 PHE A N 1
ATOM 1414 C CA . PHE A 1 181 ? 10.871 -7.771 11.536 1.00 93.69 181 PHE A CA 1
ATOM 1415 C C . PHE A 1 181 ? 11.339 -8.004 12.982 1.00 93.69 181 PHE A C 1
ATOM 1417 O O . PHE A 1 181 ? 11.727 -7.075 13.691 1.00 93.69 181 PHE A O 1
ATOM 1424 N N . GLY A 1 182 ? 11.318 -9.266 13.416 1.00 90.31 182 GLY A N 1
ATOM 1425 C CA . GLY A 1 182 ? 11.906 -9.705 14.686 1.00 90.31 182 GLY A CA 1
ATOM 1426 C C . GLY A 1 182 ? 10.955 -9.765 15.886 1.00 90.31 182 GLY A C 1
ATOM 1427 O O . GLY A 1 182 ? 11.418 -10.071 16.983 1.00 90.31 182 GLY A O 1
ATOM 1428 N N . ARG A 1 183 ? 9.649 -9.504 15.714 1.00 91.56 183 ARG A N 1
ATOM 1429 C CA . ARG A 1 183 ? 8.639 -9.634 16.788 1.00 91.56 183 ARG A CA 1
ATOM 1430 C C . ARG A 1 183 ? 7.338 -10.317 16.342 1.00 91.56 183 ARG A C 1
ATOM 1432 O O . ARG A 1 183 ? 6.281 -10.021 16.881 1.00 91.56 183 ARG A O 1
ATOM 1439 N N . SER A 1 184 ? 7.425 -11.268 15.407 1.00 94.06 184 SER A N 1
ATOM 1440 C CA . SER A 1 184 ? 6.257 -11.977 14.853 1.00 94.06 184 SER A CA 1
ATOM 1441 C C . SER A 1 184 ? 5.253 -10.993 14.227 1.00 94.06 184 SER A C 1
ATOM 1443 O O . SER A 1 184 ? 5.683 -10.045 13.565 1.00 94.06 184 SER A O 1
ATOM 1445 N N . PHE A 1 185 ? 3.951 -11.205 14.404 1.00 94.31 185 PHE A N 1
ATOM 1446 C CA . PHE A 1 185 ? 2.905 -10.306 13.934 1.00 94.31 185 PHE A CA 1
ATOM 1447 C C . PHE A 1 185 ? 2.141 -9.645 15.088 1.00 94.31 185 PHE A C 1
ATOM 1449 O O . PHE A 1 185 ? 2.070 -10.177 16.196 1.00 94.31 185 PHE A O 1
ATOM 1456 N N . TYR A 1 186 ? 1.565 -8.480 14.805 1.00 95.50 186 TYR A N 1
ATOM 1457 C CA . TYR A 1 186 ? 0.619 -7.773 15.669 1.00 95.50 186 TYR A CA 1
ATOM 1458 C C . TYR A 1 186 ? -0.741 -7.724 14.979 1.00 95.50 186 TYR A C 1
ATOM 1460 O O . TYR A 1 186 ? -0.799 -7.706 13.753 1.00 95.50 186 TYR A O 1
ATOM 1468 N N . ILE A 1 187 ? -1.817 -7.675 15.758 1.00 95.75 187 ILE A N 1
ATOM 1469 C CA . ILE A 1 187 ? -3.169 -7.467 15.244 1.00 95.75 187 ILE A CA 1
ATOM 1470 C C . ILE A 1 187 ? -3.716 -6.205 15.903 1.00 95.75 187 ILE A C 1
ATOM 1472 O O . ILE A 1 187 ? -3.674 -6.073 17.128 1.00 95.75 187 ILE A O 1
ATOM 1476 N N . LEU A 1 188 ? -4.163 -5.255 15.085 1.00 94.50 188 LEU A N 1
ATOM 1477 C CA . LEU A 1 188 ? -5.050 -4.193 15.533 1.00 94.50 188 LEU A CA 1
ATOM 1478 C C . LEU A 1 188 ? -6.478 -4.673 15.293 1.00 94.50 188 LEU A C 1
ATOM 1480 O O . LEU A 1 188 ? -6.942 -4.685 14.151 1.00 94.50 188 LEU A O 1
ATOM 1484 N N . ASP A 1 189 ? -7.125 -5.079 16.380 1.00 92.38 189 ASP A N 1
ATOM 1485 C CA . ASP A 1 189 ? -8.500 -5.558 16.356 1.00 92.38 189 ASP A CA 1
ATOM 1486 C C . ASP A 1 189 ? -9.442 -4.428 15.926 1.00 92.38 189 ASP A C 1
ATOM 1488 O O . ASP A 1 189 ? -9.400 -3.332 16.493 1.00 92.38 189 ASP A O 1
ATOM 1492 N N . ASP A 1 190 ? -10.298 -4.716 14.949 1.00 92.94 190 ASP A N 1
ATOM 1493 C CA . ASP A 1 190 ? -11.361 -3.842 14.456 1.00 92.94 190 ASP A CA 1
ATOM 1494 C C . ASP A 1 190 ? -10.945 -2.376 14.215 1.00 92.94 190 ASP A C 1
ATOM 1496 O O . ASP A 1 190 ? -11.286 -1.443 14.952 1.00 92.94 190 ASP A O 1
ATOM 1500 N N . TYR A 1 191 ? -10.249 -2.138 13.106 1.00 93.75 191 TYR A N 1
ATOM 1501 C CA . TYR A 1 191 ? -9.858 -0.793 12.694 1.00 93.75 191 TYR A CA 1
ATOM 1502 C C . TYR A 1 191 ? -11.018 0.030 12.100 1.00 93.75 191 TYR A C 1
ATOM 1504 O O . TYR A 1 191 ? -10.802 1.175 11.699 1.00 93.75 191 TYR A O 1
ATOM 1512 N N . SER A 1 192 ? -12.249 -0.498 12.032 1.00 93.06 192 SER A N 1
ATOM 1513 C CA . SER A 1 192 ? -13.371 0.131 11.312 1.00 93.06 192 SER A CA 1
ATOM 1514 C C . SER A 1 192 ? -13.689 1.563 11.767 1.00 93.06 192 SER A C 1
ATOM 1516 O O . SER A 1 192 ? -14.119 2.390 10.961 1.00 93.06 192 SER A O 1
ATOM 1518 N N . SER A 1 193 ? -13.408 1.898 13.031 1.00 89.94 193 SER A N 1
ATOM 1519 C CA . SER A 1 193 ? -13.535 3.260 13.570 1.00 89.94 193 SER A CA 1
ATOM 1520 C C . SER A 1 193 ? -12.711 4.307 12.802 1.00 89.94 193 SER A C 1
ATOM 1522 O O . SER A 1 193 ? -13.113 5.471 12.742 1.00 89.94 193 SER A O 1
ATOM 1524 N N . LEU A 1 194 ? -11.609 3.900 12.158 1.00 91.81 194 LEU A N 1
ATOM 1525 C CA . LEU A 1 194 ? -10.753 4.781 11.363 1.00 91.81 194 LEU A CA 1
ATOM 1526 C C . LEU A 1 194 ? -11.449 5.309 10.098 1.00 91.81 194 LEU A C 1
ATOM 1528 O O . LEU A 1 194 ? -11.128 6.415 9.671 1.00 91.81 194 LEU A O 1
ATOM 1532 N N . ARG A 1 195 ? -12.445 4.591 9.557 1.00 91.12 195 ARG A N 1
ATOM 1533 C CA . ARG A 1 195 ? -13.250 5.014 8.387 1.00 91.12 195 ARG A CA 1
ATOM 1534 C C . ARG A 1 195 ? -14.053 6.289 8.651 1.00 91.12 195 ARG A C 1
ATOM 1536 O O . ARG A 1 195 ? -14.380 7.042 7.748 1.00 91.12 195 ARG A O 1
ATOM 1543 N N . ASN A 1 196 ? -14.376 6.545 9.918 1.00 81.75 196 ASN A N 1
ATOM 1544 C CA . ASN A 1 196 ? -15.171 7.701 10.333 1.00 81.75 196 ASN A CA 1
ATOM 1545 C C . ASN A 1 196 ? -14.306 8.904 10.742 1.00 81.75 196 ASN A C 1
ATOM 1547 O O . ASN A 1 196 ? -14.823 9.909 11.241 1.00 81.75 196 ASN A O 1
ATOM 1551 N N . LEU A 1 197 ? -12.983 8.812 10.586 1.00 80.12 197 LEU A N 1
ATOM 1552 C CA . LEU A 1 197 ? -12.093 9.930 10.860 1.00 80.12 197 LEU A CA 1
ATOM 1553 C C . LEU A 1 197 ? -12.187 10.938 9.713 1.00 80.12 197 LEU A C 1
ATOM 1555 O O . LEU A 1 197 ? -11.912 10.623 8.565 1.00 80.12 197 LEU A O 1
ATOM 1559 N N . SER A 1 198 ? -12.547 12.177 10.040 1.00 68.75 198 SER A N 1
ATOM 1560 C CA . SER A 1 198 ? -12.474 13.302 9.107 1.00 68.75 198 SER A CA 1
ATOM 1561 C C . SER A 1 198 ? -11.582 14.399 9.678 1.00 68.75 198 SER A C 1
ATOM 1563 O O . SER A 1 198 ? -11.388 14.502 10.894 1.00 68.75 198 SER A O 1
ATOM 1565 N N . SER A 1 199 ? -11.066 15.262 8.804 1.00 59.53 199 SER A N 1
ATOM 1566 C CA . SER A 1 199 ? -10.294 16.453 9.184 1.00 59.53 199 SER A CA 1
ATOM 1567 C C . SER A 1 199 ? -11.079 17.422 10.087 1.00 59.53 199 SER A C 1
ATOM 1569 O O . SER A 1 199 ? -10.482 18.248 10.771 1.00 59.53 199 SER A O 1
ATOM 1571 N N . ASN A 1 200 ? -12.408 17.269 10.158 1.00 57.56 200 ASN A N 1
ATOM 1572 C CA . ASN A 1 200 ? -13.336 18.085 10.939 1.00 57.56 200 ASN A CA 1
ATOM 1573 C C . ASN A 1 200 ? -13.837 17.395 12.218 1.00 57.56 200 ASN A C 1
ATOM 1575 O O . ASN A 1 200 ? -14.987 17.591 12.619 1.00 57.56 200 ASN A O 1
ATOM 1579 N N . LEU A 1 201 ? -12.987 16.632 12.912 1.00 64.94 201 LEU A N 1
ATOM 1580 C CA . LEU A 1 201 ? -13.226 16.258 14.314 1.00 64.94 201 LEU A CA 1
ATOM 1581 C C . LEU A 1 201 ? -13.143 17.517 15.205 1.00 64.94 201 LEU A C 1
ATOM 1583 O O . LEU A 1 201 ? -12.199 17.721 15.960 1.00 64.94 201 LEU A O 1
ATOM 1587 N N . ALA A 1 202 ? -14.127 18.407 15.063 1.00 58.75 202 ALA A N 1
ATOM 1588 C CA . ALA A 1 202 ? -14.232 19.687 15.760 1.00 58.75 202 ALA A CA 1
ATOM 1589 C C . ALA A 1 202 ? -14.666 19.519 17.226 1.00 58.75 202 ALA A C 1
ATOM 1591 O O . ALA A 1 202 ? -14.565 20.448 18.030 1.00 58.75 202 ALA A O 1
ATOM 1592 N N . SER A 1 203 ? -15.174 18.341 17.584 1.00 70.00 203 SER A N 1
ATOM 1593 C CA . SER A 1 203 ? -15.579 18.003 18.939 1.00 70.00 203 SER A CA 1
ATOM 1594 C C . SER A 1 203 ? -14.373 17.612 19.794 1.00 70.00 203 SER A C 1
ATOM 1596 O O . SER A 1 203 ? -13.476 16.888 19.375 1.00 70.00 203 SER A O 1
ATOM 1598 N N . LYS A 1 204 ? -14.388 18.045 21.059 1.00 77.38 204 LYS A N 1
ATOM 1599 C CA . LYS A 1 204 ? -13.373 17.689 22.068 1.00 77.38 204 LYS A CA 1
ATOM 1600 C C . LYS A 1 204 ? -13.239 16.169 22.280 1.00 77.38 204 LYS A C 1
ATOM 1602 O O . LYS A 1 204 ? -12.204 15.711 22.754 1.00 77.38 204 LYS A O 1
ATOM 1607 N N . ALA A 1 205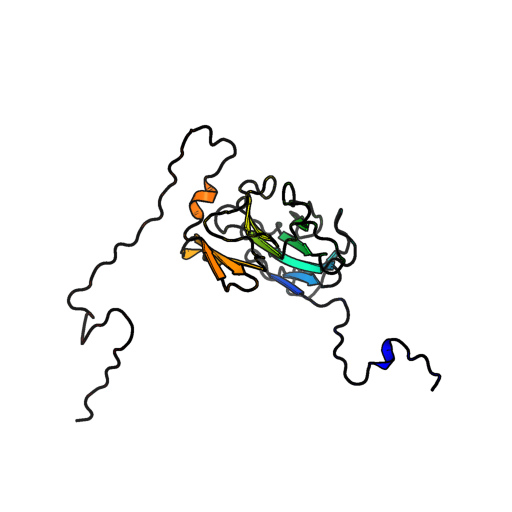 ? -14.288 15.412 21.970 1.00 80.62 205 ALA A N 1
ATOM 1608 C CA . ALA A 1 205 ? -14.308 13.957 21.953 1.00 80.62 205 ALA A CA 1
ATOM 1609 C C . ALA A 1 205 ? -15.357 13.470 20.944 1.00 80.62 205 ALA A C 1
ATOM 1611 O O . ALA A 1 205 ? -16.358 14.153 20.712 1.00 80.62 205 ALA A O 1
ATOM 1612 N N . THR A 1 206 ? -15.140 12.277 20.394 1.00 81.12 206 THR A N 1
ATOM 1613 C CA . THR A 1 206 ? -16.064 11.603 19.476 1.00 81.12 206 THR A CA 1
ATOM 1614 C C . THR A 1 206 ? -16.232 10.163 19.931 1.00 81.12 206 THR A C 1
ATOM 1616 O O . THR A 1 206 ? -15.255 9.509 20.291 1.00 81.12 206 THR A O 1
ATOM 1619 N N . ILE A 1 207 ? -17.477 9.691 19.947 1.00 83.31 207 ILE A N 1
ATOM 1620 C CA . ILE A 1 207 ? -17.800 8.284 20.174 1.00 83.31 207 ILE A CA 1
ATOM 1621 C C . ILE A 1 207 ? -17.954 7.646 18.799 1.00 83.31 207 ILE A C 1
ATOM 1623 O O . ILE A 1 207 ? -18.733 8.134 17.983 1.00 83.31 207 ILE A O 1
ATOM 1627 N N . PHE A 1 208 ? -17.198 6.583 18.556 1.00 83.62 208 PHE A N 1
ATOM 1628 C CA . PHE A 1 208 ? -17.299 5.792 17.336 1.00 83.62 208 PHE A CA 1
ATOM 1629 C C . PHE A 1 208 ? -18.324 4.676 17.517 1.00 83.62 208 PHE A C 1
ATOM 1631 O O . PHE A 1 208 ? -18.604 4.252 18.643 1.00 83.62 208 PHE A O 1
ATOM 1638 N N . GLU A 1 209 ? -18.885 4.202 16.406 1.00 80.25 209 GLU A N 1
ATOM 1639 C CA . GLU A 1 209 ? -19.715 3.004 16.432 1.00 80.25 209 GLU A CA 1
ATOM 1640 C C . GLU A 1 209 ? -18.902 1.827 16.975 1.00 80.25 209 GLU A C 1
ATOM 1642 O O . GLU A 1 209 ? -17.742 1.629 16.615 1.00 80.25 209 GLU A O 1
ATOM 1647 N N . MET A 1 210 ? -19.506 1.066 17.886 1.00 78.75 210 MET A N 1
ATOM 1648 C CA . MET A 1 210 ? -18.886 -0.140 18.420 1.00 78.75 210 MET A CA 1
ATOM 1649 C C . MET A 1 210 ? -19.230 -1.317 17.518 1.00 78.75 210 MET A C 1
ATOM 1651 O O . MET A 1 210 ? -20.397 -1.497 17.155 1.00 78.75 210 MET A O 1
ATOM 1655 N N . LYS A 1 211 ? -18.249 -2.177 17.236 1.00 79.50 211 LYS A N 1
ATOM 1656 C CA . LYS A 1 211 ? -18.514 -3.467 16.601 1.00 79.50 211 LYS A CA 1
ATOM 1657 C C . LYS A 1 211 ? -19.558 -4.250 17.376 1.00 79.50 211 LYS A C 1
ATOM 1659 O O . LYS A 1 211 ? -19.585 -4.296 18.610 1.00 79.50 211 LYS A O 1
ATOM 1664 N N . LYS A 1 212 ? -20.429 -4.909 16.615 1.00 81.75 212 LYS A N 1
ATOM 1665 C CA . LYS A 1 212 ? -21.401 -5.848 17.159 1.00 81.75 212 LYS A CA 1
ATOM 1666 C C . LYS A 1 212 ? -20.649 -6.980 17.858 1.00 81.75 212 LYS A C 1
ATOM 1668 O O . LYS A 1 212 ? -20.020 -7.808 17.206 1.00 81.75 212 LYS A O 1
ATOM 1673 N N . SER A 1 213 ? -20.742 -7.020 19.182 1.00 81.31 213 SER A N 1
ATOM 1674 C CA . SER A 1 213 ? -20.147 -8.095 19.970 1.00 81.31 213 SER A CA 1
ATOM 1675 C C . SER A 1 213 ? -21.003 -9.358 19.894 1.00 81.31 213 SER A C 1
ATOM 1677 O O . SER A 1 213 ? -22.237 -9.302 19.951 1.00 81.31 213 SER A O 1
ATOM 1679 N N . LEU A 1 214 ? -20.346 -10.508 19.751 1.00 82.69 214 LEU A N 1
ATOM 1680 C CA . LEU A 1 214 ? -20.996 -11.807 19.838 1.00 82.69 214 LEU A CA 1
ATOM 1681 C C . LEU A 1 214 ? -21.065 -12.217 21.308 1.00 82.69 214 LEU A C 1
ATOM 1683 O O . LEU A 1 214 ? -20.044 -12.409 21.964 1.00 82.69 214 LEU A O 1
ATOM 1687 N N . MET A 1 215 ? -22.283 -12.372 21.829 1.00 84.56 215 MET A N 1
ATOM 1688 C CA . MET A 1 215 ? -22.474 -12.967 23.146 1.00 84.56 215 MET A CA 1
ATOM 1689 C C . MET A 1 215 ? -22.248 -14.472 23.034 1.00 84.56 215 MET A C 1
ATOM 1691 O O . MET A 1 215 ? -22.994 -15.169 22.343 1.00 84.56 215 MET A O 1
ATOM 1695 N N . TYR A 1 216 ? -21.231 -14.973 23.729 1.00 82.06 216 TYR A N 1
ATOM 1696 C CA . TYR A 1 216 ? -21.054 -16.406 23.887 1.00 82.06 216 TYR A CA 1
ATOM 1697 C C . TYR A 1 216 ? -22.258 -16.980 24.649 1.00 82.06 216 TYR A C 1
ATOM 1699 O O . TYR A 1 216 ? -22.513 -16.623 25.800 1.00 82.06 216 TYR A O 1
ATOM 1707 N N . MET A 1 217 ? -23.028 -17.837 23.979 1.00 80.31 217 MET A N 1
ATOM 1708 C CA . MET A 1 217 ? -24.143 -18.554 24.586 1.00 80.31 217 MET A CA 1
ATOM 1709 C C . MET A 1 217 ? -23.706 -19.977 24.904 1.00 80.31 217 MET A C 1
ATOM 1711 O O . MET A 1 217 ? -23.499 -20.789 24.002 1.00 80.31 217 MET A O 1
ATOM 1715 N N . ASP A 1 218 ? -23.608 -20.286 26.194 1.00 74.12 218 ASP A N 1
ATOM 1716 C CA . ASP A 1 218 ? -23.342 -21.644 26.651 1.00 74.12 218 ASP A CA 1
ATOM 1717 C C . ASP A 1 218 ? -24.453 -22.601 26.198 1.00 74.12 218 ASP A C 1
ATOM 1719 O O . ASP A 1 218 ? -25.617 -22.469 26.586 1.00 74.12 218 ASP A O 1
ATOM 1723 N N . ALA A 1 219 ? -24.088 -23.621 25.421 1.00 71.44 219 ALA A N 1
ATOM 1724 C CA . ALA A 1 219 ? -24.991 -24.721 25.106 1.00 71.44 219 ALA A CA 1
ATOM 1725 C C . ALA A 1 219 ? -25.117 -25.666 26.314 1.00 71.44 219 ALA A C 1
ATOM 1727 O O . ALA A 1 219 ? -24.116 -26.176 26.824 1.00 71.44 219 ALA A O 1
ATOM 1728 N N . ARG A 1 220 ? -26.354 -25.935 26.760 1.00 72.56 220 ARG A N 1
ATOM 1729 C CA . ARG A 1 220 ? -26.651 -26.935 27.799 1.00 72.56 220 ARG A CA 1
ATOM 1730 C C . ARG A 1 220 ? -27.731 -27.922 27.326 1.00 72.56 220 ARG A C 1
ATOM 1732 O O . ARG A 1 220 ? -28.848 -27.480 27.064 1.00 72.56 220 ARG A O 1
ATOM 1739 N N . PRO A 1 221 ? -27.439 -29.239 27.266 1.00 73.94 221 PRO A N 1
ATOM 1740 C CA . PRO A 1 221 ? -26.142 -29.873 27.534 1.00 73.94 221 PRO A CA 1
ATOM 1741 C C . PRO A 1 221 ? -25.087 -29.520 26.469 1.00 73.94 221 PRO A C 1
ATOM 1743 O O . PRO A 1 221 ? -25.422 -29.229 25.321 1.00 73.94 221 PRO A O 1
ATOM 1746 N N . LEU A 1 222 ? -23.807 -29.546 26.854 1.00 72.00 222 LEU A N 1
ATOM 1747 C CA . LEU A 1 222 ? -22.695 -29.383 25.916 1.00 72.00 222 LEU A CA 1
ATOM 1748 C C . LEU A 1 222 ? -22.711 -30.522 24.894 1.00 72.00 222 LEU A C 1
ATOM 1750 O O . LEU A 1 222 ? -22.686 -31.686 25.290 1.00 72.00 222 LEU A O 1
ATOM 1754 N N . GLY A 1 223 ? -22.695 -30.184 23.600 1.00 64.88 223 GLY A N 1
ATOM 1755 C CA . GLY A 1 223 ? -22.813 -31.150 22.505 1.00 64.88 223 GLY A CA 1
ATOM 1756 C C . GLY A 1 223 ? -24.217 -31.761 22.447 1.00 64.88 223 GLY A C 1
ATOM 1757 O O . GLY A 1 223 ? -24.596 -32.562 23.291 1.00 64.88 223 GLY A O 1
ATOM 1758 N N . LEU A 1 224 ? -25.005 -31.404 21.428 1.00 65.50 224 LEU A N 1
ATOM 1759 C CA . LEU A 1 224 ? -26.416 -31.808 21.283 1.00 65.50 224 LEU A CA 1
ATOM 1760 C C . LEU A 1 224 ? -26.665 -33.327 21.446 1.00 65.50 224 LEU A C 1
ATOM 1762 O O . LEU A 1 224 ? -27.725 -33.734 21.919 1.00 65.50 224 LEU A O 1
ATOM 1766 N N . ARG A 1 225 ? -25.702 -34.173 21.052 1.00 63.53 225 ARG A N 1
ATOM 1767 C CA . ARG A 1 225 ? -25.694 -35.630 21.264 1.00 63.53 225 ARG A CA 1
ATOM 1768 C C . ARG A 1 225 ? -24.288 -36.086 21.664 1.00 63.53 225 ARG A C 1
ATOM 1770 O O . ARG A 1 225 ? -23.325 -35.741 20.987 1.00 63.53 225 ARG A O 1
ATOM 1777 N N . GLY A 1 226 ? -24.181 -36.925 22.695 1.00 67.81 226 GLY A N 1
ATOM 1778 C CA . GLY A 1 226 ? -22.904 -37.479 23.167 1.00 67.81 226 GLY A CA 1
ATOM 1779 C C . GLY A 1 2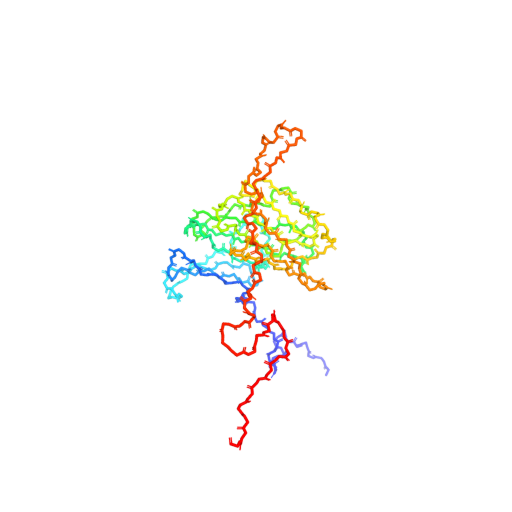26 ? -22.267 -36.663 24.297 1.00 67.81 226 GLY A C 1
ATOM 1780 O O . GLY A 1 226 ? -22.964 -35.983 25.042 1.00 67.81 226 GLY A O 1
ATOM 1781 N N . LYS A 1 227 ? -20.943 -36.774 24.462 1.00 61.56 227 LYS A N 1
ATOM 1782 C CA . LYS A 1 227 ? -20.170 -35.937 25.394 1.00 61.56 227 LYS A CA 1
ATOM 1783 C C . LYS A 1 227 ? -19.707 -34.678 24.657 1.00 61.56 227 LYS A C 1
ATOM 1785 O O . LYS A 1 227 ? -19.052 -34.805 23.627 1.00 61.56 227 LYS A O 1
ATOM 1790 N N . GLY A 1 228 ? -20.034 -33.493 25.166 1.00 68.06 228 GLY A N 1
ATOM 1791 C CA . GLY A 1 228 ? -19.554 -32.226 24.613 1.00 68.06 228 GLY A CA 1
ATOM 1792 C C . GLY A 1 228 ? -18.268 -31.724 25.267 1.00 68.06 228 GLY A C 1
ATOM 1793 O O . GLY A 1 228 ? -17.977 -32.039 26.418 1.00 68.06 228 GLY A O 1
ATOM 1794 N N . SER A 1 229 ? -17.521 -30.919 24.518 1.00 68.31 229 SER A N 1
ATOM 1795 C CA . SER A 1 229 ? -16.344 -30.165 24.959 1.00 68.31 229 SER A CA 1
ATOM 1796 C C . SER A 1 229 ? -16.395 -28.760 24.334 1.00 68.31 229 SER A C 1
ATOM 1798 O O . SER A 1 229 ? -17.072 -28.579 23.322 1.00 68.31 229 SER A O 1
ATOM 1800 N N . GLN A 1 230 ? -15.721 -27.775 24.935 1.00 69.06 230 GLN A N 1
ATOM 1801 C CA . GLN A 1 230 ? -15.667 -26.374 24.477 1.00 69.06 230 GLN A CA 1
ATOM 1802 C C . GLN A 1 230 ? -14.331 -25.990 23.798 1.00 69.06 230 GLN A C 1
ATOM 1804 O O . GLN A 1 230 ? -14.142 -24.832 23.448 1.00 69.06 230 GLN A O 1
ATOM 1809 N N . GLY A 1 231 ? -13.398 -26.928 23.617 1.00 64.81 231 GLY A N 1
ATOM 1810 C CA . GLY A 1 231 ? -12.022 -26.645 23.176 1.00 64.81 231 GLY A CA 1
ATOM 1811 C C . GLY A 1 231 ? -11.069 -27.717 23.700 1.00 64.81 231 GLY A C 1
ATOM 1812 O O . GLY A 1 231 ? -11.500 -28.538 24.499 1.00 64.81 231 GLY A O 1
ATOM 1813 N N . GLU A 1 232 ? -9.850 -27.809 23.171 1.00 62.03 232 GLU A N 1
ATOM 1814 C CA . GLU A 1 232 ? -9.090 -29.047 22.942 1.00 62.03 232 GLU A CA 1
ATOM 1815 C C . GLU A 1 232 ? -9.013 -30.096 24.077 1.00 62.03 232 GLU A C 1
ATOM 1817 O O . GLU A 1 232 ? -8.968 -29.781 25.262 1.00 62.03 232 GLU A O 1
ATOM 1822 N N . SER A 1 233 ? -8.886 -31.371 23.656 1.00 57.12 233 SER A N 1
ATOM 1823 C CA . SER A 1 233 ? -8.543 -32.592 24.434 1.00 57.12 233 SER A CA 1
ATOM 1824 C C . SER A 1 233 ? -9.631 -33.665 24.596 1.00 57.12 233 SER A C 1
ATOM 1826 O O . SER A 1 233 ? -9.566 -34.449 25.544 1.00 57.12 233 SER A O 1
ATOM 1828 N N . HIS A 1 234 ? -10.623 -33.782 23.706 1.00 59.47 234 HIS A N 1
ATOM 1829 C CA . HIS A 1 234 ? -11.573 -34.909 23.776 1.00 59.47 234 HIS A CA 1
ATOM 1830 C C . HIS A 1 234 ? -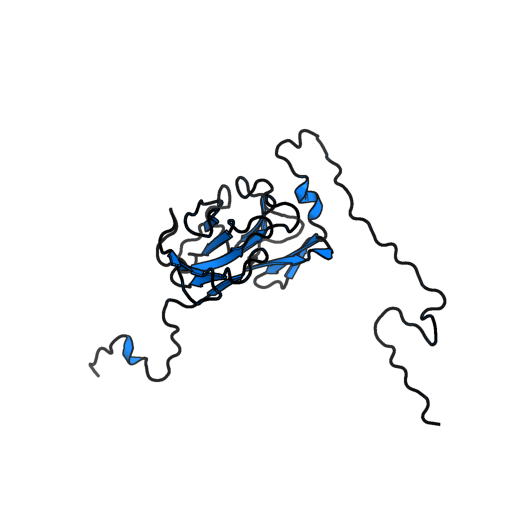11.651 -35.719 22.480 1.00 59.47 234 HIS A C 1
ATOM 1832 O O . HIS A 1 234 ? -12.400 -35.407 21.560 1.00 59.47 234 HIS A O 1
ATOM 1838 N N . TYR A 1 235 ? -10.881 -36.809 22.450 1.00 66.62 235 TYR A N 1
ATOM 1839 C CA . TYR A 1 235 ? -11.048 -37.916 21.514 1.00 66.62 235 TYR A CA 1
ATOM 1840 C C . TYR A 1 235 ? -12.040 -38.930 22.099 1.00 66.62 235 TYR A C 1
ATOM 1842 O O . TYR A 1 235 ? -11.924 -39.318 23.262 1.00 66.62 235 TYR A O 1
ATOM 1850 N N . THR A 1 236 ? -13.009 -39.382 21.301 1.00 66.88 236 THR A N 1
ATOM 1851 C CA . THR A 1 236 ? -13.912 -40.479 21.679 1.00 66.88 236 THR A CA 1
ATOM 1852 C C . THR A 1 236 ? -13.952 -41.518 20.563 1.00 66.88 236 THR A C 1
ATOM 1854 O O . THR A 1 236 ? -14.052 -41.171 19.390 1.00 66.88 236 THR A O 1
ATOM 1857 N N . ALA A 1 237 ? -13.868 -42.796 20.928 1.00 71.56 237 ALA A N 1
ATOM 1858 C CA . ALA A 1 237 ? -14.031 -43.931 20.024 1.00 71.56 237 ALA A CA 1
ATOM 1859 C C . ALA A 1 237 ? -15.047 -44.915 20.621 1.00 71.56 237 ALA A C 1
ATOM 1861 O O . ALA A 1 237 ? -15.249 -44.943 21.838 1.00 71.56 237 ALA A O 1
ATOM 1862 N N . LYS A 1 238 ? -15.710 -45.710 19.769 1.00 75.12 238 LYS A N 1
ATOM 1863 C CA . LYS A 1 238 ? -16.618 -46.773 20.227 1.00 75.12 238 LYS A CA 1
ATOM 1864 C C . LYS A 1 238 ? -15.837 -47.821 21.028 1.00 75.12 238 LYS A C 1
ATOM 1866 O O . LYS A 1 238 ? -14.712 -48.153 20.663 1.00 75.12 238 LYS A O 1
ATOM 1871 N N . ASN A 1 239 ? -16.452 -48.347 22.089 1.00 61.78 239 ASN A N 1
ATOM 1872 C CA . ASN A 1 239 ? -15.930 -49.515 22.799 1.00 61.78 239 ASN A CA 1
ATOM 1873 C C . ASN A 1 239 ? -15.861 -50.697 21.810 1.00 61.78 239 ASN A C 1
ATOM 1875 O O . ASN A 1 239 ? -16.877 -50.954 21.163 1.00 61.78 239 ASN A O 1
ATOM 1879 N N . PRO A 1 240 ? -14.718 -51.385 21.642 1.00 61.84 240 PRO A N 1
ATOM 1880 C CA . PRO A 1 240 ? -14.593 -52.508 20.709 1.00 61.84 240 PRO A CA 1
ATOM 1881 C C . PRO A 1 240 ? -15.259 -53.818 21.194 1.00 61.84 240 PRO A C 1
ATOM 1883 O O . PRO A 1 240 ? -14.754 -54.897 20.896 1.00 61.84 240 PRO A O 1
ATOM 1886 N N . LEU A 1 241 ? -16.383 -53.740 21.917 1.00 49.38 241 LEU A N 1
ATOM 1887 C CA . LEU A 1 241 ? -17.215 -54.888 22.304 1.00 49.38 241 LEU A CA 1
ATOM 1888 C C . LEU A 1 241 ? -18.595 -54.793 21.652 1.00 49.38 241 LEU A C 1
ATOM 1890 O O . LEU A 1 241 ? -19.225 -53.718 21.788 1.00 49.38 241 LEU A O 1
#

Radius of gyration: 23.72 Å; Cα contacts (8 Å, |Δi|>4): 494; chains: 1; bounding box: 76×75×52 Å

Sequence (241 aa):
MGRIQSADAVMKNKSTTMYGNIVALDESSLQEDLLFVGTDDGLIHVSENAGGDWKMYDKFKNVPKDTYVNALVTSKHDVNVVYAVFNNHKNGDFKPYVLVSKDKGKSWKSISSNLPSRGTVYDIAEDHVDPNLLFVGTEFGVFFSYDGGEEWKQIKAGLPTIAVKDIEIQERENDLVLATFGRSFYILDDYSSLRNLSSNLASKATIFEMKKSLMYMDARPLGLRGKGSQGESHYTAKNPL

Nearest PDB structures (foldseek):
  7wb4-assembly1_C  TM=7.423E-01  e=4.002E-05  Xenopus laevis
  4i79-assembly2_B  TM=5.995E-01  e=1.382E-04  Homo sapiens
  5juy-assembly1_A  TM=6.881E-01  e=3.318E-03  Homo sapiens
  5juy-assembly1_G  TM=6.881E-01  e=3.318E-03  Homo sapiens
  2w38-assembly1_A  TM=4.952E-01  e=7.055E-03  Pseudomonas aeruginosa PAO1